Protein AF-A0A255YY03-F1 (afdb_monomer)

Mean predicted aligned error: 15.49 Å

Radius of gyration: 30.87 Å; Cα contacts (8 Å, |Δi|>4): 196; chains: 1; bounding box: 106×48×78 Å

Sequence (230 aa):
MLHGADDRPNGPFDETDGATIPTGTGGGLRSSLLSALGVLVLIATTTVALAFSLAMDAFAAALGKGAALRRPNMGQALTVGVVFGGFQFLMPLVGFALGLAFADIVAAVDHWIAFVLLGLVGGRMAWEAWQGGDGEEQGPAGMTLMLSALFMAGFATSVDALAIGVPMAFFDEPILVSALVIGLVTFGLSTIGVLLGRAVGPLLGRWAVGIGGVGLMLLGTKILIQHLGT

Organism: NCBI:txid1981099

InterPro domains:
  IPR003810 Putative manganese efflux pump [PF02659] (73-224)
  IPR003810 Putative manganese efflux pump [PTHR35529] (46-227)
  IPR022929 Manganese exporter MntP [MF_01521] (42-227)

Foldseek 3Di:
DDDDDDDDDDDDDDPPPPPPPCPDDVVVVVVVVVVVVVVVVVVVVVLLVVLLVLLVLLLQVLLQVLLVDLDDDLVNLLVLLCLLLVLLLVQLVLLLVVLVVCVVPCVPCVPVVVVVLCCVLVVVVVVVVVPPDDDQDPDPVSVVVSVVVSNVSSNSSSVVSNNVSNVCNVPPDDSNVSSNSSSNSSSVSSSVSSVVSNVCSVVPVPPCVVVVVVVVVVVVVVVVCVVVVD

Solvent-accessible surface area (backbone atoms only — not comparable to full-atom values): 12533 Å² total; per-residue (Å²): 140,77,86,89,86,87,83,84,84,91,84,82,86,85,88,70,81,78,70,80,70,82,87,59,69,72,63,54,53,52,53,52,48,52,51,51,49,49,52,52,52,50,52,55,52,50,53,51,52,50,23,52,58,61,21,46,58,44,20,51,54,26,20,54,52,14,30,71,33,92,75,71,49,74,68,55,22,47,52,50,7,51,50,39,9,48,37,33,26,48,22,21,53,51,18,20,52,46,28,62,75,34,65,87,49,56,87,78,45,72,66,62,54,54,51,52,54,50,48,54,54,53,53,46,54,54,51,58,66,71,62,68,80,78,85,73,56,98,47,79,66,31,59,50,52,56,48,51,54,46,52,51,48,26,55,62,50,25,51,59,36,21,62,57,10,26,65,47,48,79,44,100,58,69,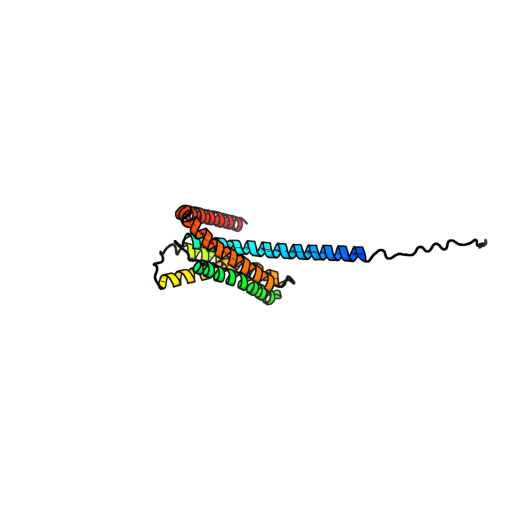59,70,58,53,20,47,50,23,10,52,48,19,19,53,41,14,24,51,19,18,58,50,12,43,70,46,17,86,79,35,70,72,59,51,60,54,54,50,53,53,51,49,54,51,52,52,51,51,54,50,50,64,65,72,74,110

Nearest PDB structures (foldseek):
  3ja6-assembly1_I  TM=1.916E-01  e=6.121E-01  Escherichia coli
  7pru-assembly1_B  TM=2.270E-01  e=7.094E+00  Thermochaetoides thermophila DSM 1495

Structure (mmCIF, N/CA/C/O backbone):
data_AF-A0A255YY03-F1
#
_entry.id   AF-A0A255YY03-F1
#
loop_
_atom_site.group_PDB
_atom_site.id
_atom_site.type_symbol
_atom_site.label_atom_id
_atom_site.label_alt_id
_atom_site.label_comp_id
_atom_site.label_asym_id
_atom_site.label_entity_id
_atom_site.label_seq_id
_atom_site.pdbx_PDB_ins_code
_atom_site.Cartn_x
_atom_site.Cartn_y
_atom_site.Cartn_z
_atom_site.occupancy
_atom_site.B_iso_or_equiv
_atom_site.auth_seq_id
_atom_site.auth_comp_id
_atom_site.auth_asym_id
_atom_site.auth_atom_id
_atom_site.pdbx_PDB_model_num
ATOM 1 N N . MET A 1 1 ? 77.360 12.829 -55.620 1.00 39.03 1 MET A N 1
ATOM 2 C CA . MET A 1 1 ? 78.438 12.762 -54.608 1.00 39.03 1 MET A CA 1
ATOM 3 C C . MET A 1 1 ? 77.751 12.494 -53.278 1.00 39.03 1 MET A C 1
ATOM 5 O O . MET A 1 1 ? 76.909 13.307 -52.945 1.00 39.03 1 MET A O 1
ATOM 9 N N . LEU A 1 2 ? 77.905 11.417 -52.512 1.00 44.12 2 LEU A N 1
ATOM 10 C CA . LEU A 1 2 ? 78.722 10.193 -52.460 1.00 44.12 2 LEU A CA 1
ATOM 11 C C . LEU A 1 2 ? 77.875 9.200 -51.601 1.00 44.12 2 LEU A C 1
ATOM 13 O O . LEU A 1 2 ? 77.164 9.662 -50.716 1.00 44.12 2 LEU A O 1
ATOM 17 N N . HIS A 1 3 ? 77.712 7.926 -51.996 1.00 43.47 3 HIS A N 1
ATOM 18 C CA . HIS A 1 3 ? 78.358 6.750 -51.358 1.00 43.47 3 HIS A CA 1
ATOM 19 C C . HIS A 1 3 ? 77.870 6.527 -49.900 1.00 43.47 3 HIS A C 1
ATOM 21 O O . HIS A 1 3 ? 78.147 7.356 -49.049 1.00 43.47 3 HIS A O 1
ATOM 27 N N . GLY A 1 4 ? 77.063 5.526 -49.524 1.00 49.88 4 GLY A N 1
ATOM 28 C CA . GLY A 1 4 ? 77.142 4.094 -49.824 1.00 49.88 4 GLY A CA 1
ATOM 29 C C . GLY A 1 4 ? 77.976 3.388 -48.745 1.00 49.88 4 GLY A C 1
ATOM 30 O O . GLY A 1 4 ? 79.189 3.533 -48.794 1.00 49.88 4 GLY A O 1
ATOM 31 N N . ALA A 1 5 ? 77.341 2.679 -47.797 1.00 47.75 5 ALA A N 1
ATOM 32 C CA . ALA A 1 5 ? 77.896 1.522 -47.068 1.00 47.75 5 ALA A CA 1
ATOM 33 C C . ALA A 1 5 ? 76.861 0.944 -46.080 1.00 47.75 5 ALA A C 1
ATOM 35 O O . ALA A 1 5 ? 76.577 1.517 -45.030 1.00 47.75 5 ALA A O 1
ATOM 36 N N . ASP A 1 6 ? 76.302 -0.190 -46.486 1.00 63.69 6 ASP A N 1
ATOM 37 C CA . ASP A 1 6 ? 75.750 -1.250 -45.647 1.00 63.69 6 ASP A CA 1
ATOM 38 C C . ASP A 1 6 ? 76.935 -2.090 -45.138 1.00 63.69 6 ASP A C 1
ATOM 40 O O . ASP A 1 6 ? 77.849 -2.345 -45.920 1.00 63.69 6 ASP A O 1
ATOM 44 N N . ASP A 1 7 ? 76.938 -2.485 -43.864 1.00 56.19 7 ASP A N 1
ATOM 45 C CA . ASP A 1 7 ? 77.750 -3.608 -43.374 1.00 56.19 7 ASP A CA 1
ATOM 46 C C . ASP A 1 7 ? 77.240 -4.070 -41.996 1.00 56.19 7 ASP A C 1
ATOM 48 O O . ASP A 1 7 ? 77.447 -3.430 -40.961 1.00 56.19 7 ASP A O 1
ATOM 52 N N . ARG A 1 8 ? 76.551 -5.217 -41.985 1.00 55.84 8 ARG A N 1
ATOM 53 C CA . ARG A 1 8 ? 76.380 -6.066 -40.793 1.00 55.84 8 ARG A CA 1
ATOM 54 C C . ARG A 1 8 ? 77.570 -7.028 -40.682 1.00 55.84 8 ARG A C 1
ATOM 56 O O . ARG A 1 8 ? 78.144 -7.384 -41.708 1.00 55.84 8 ARG A O 1
ATOM 63 N N . PRO A 1 9 ? 77.869 -7.572 -39.485 1.00 54.69 9 PRO A N 1
ATOM 64 C CA . PRO A 1 9 ? 77.430 -8.957 -39.259 1.00 54.69 9 PRO A CA 1
ATOM 65 C C . PRO A 1 9 ? 77.086 -9.328 -37.794 1.00 54.69 9 PRO A C 1
ATOM 67 O O . PRO A 1 9 ? 77.839 -9.090 -36.860 1.00 54.69 9 PRO A O 1
ATOM 70 N N . ASN A 1 10 ? 75.925 -9.965 -37.640 1.00 49.97 10 ASN A N 1
ATOM 71 C CA . ASN A 1 10 ? 75.634 -11.242 -36.963 1.00 49.97 10 ASN A CA 1
ATOM 72 C C . ASN A 1 10 ? 76.480 -11.688 -35.739 1.00 49.97 10 ASN A C 1
ATOM 74 O O . ASN A 1 10 ? 77.631 -12.095 -35.878 1.00 49.97 10 ASN A O 1
ATOM 78 N N . GLY A 1 11 ? 75.815 -11.820 -34.584 1.00 43.91 11 GLY A N 1
ATOM 79 C CA . GLY A 1 11 ? 76.195 -12.654 -33.431 1.00 43.91 11 GLY A CA 1
ATOM 80 C C . GLY A 1 11 ? 74.983 -12.847 -32.497 1.00 43.91 11 GLY A C 1
ATOM 81 O O . GLY A 1 11 ? 74.109 -11.985 -32.509 1.00 43.91 11 GLY A O 1
ATOM 82 N N . PRO A 1 12 ? 74.841 -13.980 -31.785 1.00 51.28 12 PRO A N 1
ATOM 83 C CA . PRO A 1 12 ? 73.624 -14.791 -31.891 1.00 51.28 12 PRO A CA 1
ATOM 84 C C . PRO A 1 12 ? 72.810 -14.906 -30.582 1.00 51.28 12 PRO A C 1
ATOM 86 O O . PRO A 1 12 ? 73.328 -14.623 -29.511 1.00 51.28 12 PRO A O 1
ATOM 89 N N . PHE A 1 13 ? 71.569 -15.397 -30.695 1.00 52.69 13 PHE A N 1
ATOM 90 C CA . PHE A 1 13 ? 70.704 -15.897 -29.610 1.00 52.69 13 PHE A CA 1
ATOM 91 C C . PHE A 1 13 ? 70.401 -14.943 -28.437 1.00 52.69 13 PHE A C 1
ATOM 93 O O . PHE A 1 13 ? 71.119 -14.910 -27.444 1.00 52.69 13 PHE A O 1
ATOM 100 N N . ASP A 1 14 ? 69.226 -14.313 -28.479 1.00 49.91 14 ASP A N 1
ATOM 101 C CA . ASP A 1 14 ? 68.369 -14.253 -27.288 1.00 49.91 14 ASP A CA 1
ATOM 102 C C . ASP A 1 14 ? 66.922 -14.508 -27.721 1.00 49.91 14 ASP A C 1
ATOM 104 O O . ASP A 1 14 ? 66.110 -13.611 -27.942 1.00 49.91 14 ASP A O 1
ATOM 108 N N . GLU A 1 15 ? 66.660 -15.790 -27.957 1.00 54.94 15 GLU A N 1
ATOM 109 C CA . GLU A 1 15 ? 65.325 -16.367 -27.988 1.00 54.94 15 GLU A CA 1
ATOM 110 C C . GLU A 1 15 ? 64.865 -16.500 -26.532 1.00 54.94 15 GLU A C 1
ATOM 112 O O . GLU A 1 15 ? 64.892 -17.574 -25.939 1.00 54.94 15 GLU A O 1
ATOM 117 N N . THR A 1 16 ? 64.502 -15.376 -25.918 1.00 47.62 16 THR A N 1
ATOM 118 C CA . THR A 1 16 ? 63.631 -15.388 -24.749 1.00 47.62 16 THR A CA 1
ATOM 119 C C . THR A 1 16 ? 62.235 -15.058 -25.227 1.00 47.62 16 THR A C 1
ATOM 121 O O . THR A 1 16 ? 61.840 -13.905 -25.394 1.00 47.62 16 THR A O 1
ATOM 124 N N . ASP A 1 17 ? 61.507 -16.144 -25.480 1.00 48.56 17 ASP A N 1
ATOM 125 C CA . ASP A 1 17 ? 60.059 -16.230 -25.508 1.00 48.56 17 ASP A CA 1
ATOM 126 C C . ASP A 1 17 ? 59.440 -15.305 -24.453 1.00 48.56 17 ASP A C 1
ATOM 128 O O . ASP A 1 17 ? 59.190 -15.673 -23.302 1.00 48.56 17 ASP A O 1
ATOM 132 N N . GLY A 1 18 ? 59.125 -14.084 -24.876 1.00 45.38 18 GLY A N 1
ATOM 133 C CA . GLY A 1 18 ? 58.105 -13.254 -24.266 1.00 45.38 18 GLY A CA 1
ATOM 134 C C . GLY A 1 18 ? 56.755 -13.870 -24.587 1.00 45.38 18 GLY A C 1
ATOM 135 O O . GLY A 1 18 ? 55.981 -13.305 -25.360 1.00 45.38 18 GLY A O 1
ATOM 136 N N . ALA A 1 19 ? 56.502 -15.054 -24.025 1.00 46.78 19 ALA A N 1
ATOM 137 C CA . ALA A 1 19 ? 55.198 -15.674 -23.977 1.00 46.78 19 ALA A CA 1
ATOM 138 C C . ALA A 1 19 ? 54.226 -14.621 -23.446 1.00 46.78 19 ALA A C 1
ATOM 140 O O . ALA A 1 19 ? 54.211 -14.279 -22.262 1.00 46.78 19 ALA A O 1
ATOM 141 N N . THR A 1 20 ? 53.432 -14.073 -24.358 1.00 50.72 20 THR A N 1
ATOM 142 C CA . THR A 1 20 ? 52.241 -13.300 -24.048 1.00 50.72 20 THR A CA 1
ATOM 143 C C . THR A 1 20 ? 51.288 -14.269 -23.368 1.00 50.72 20 THR A C 1
ATOM 145 O O . THR A 1 20 ? 50.458 -14.909 -24.003 1.00 50.72 20 THR A O 1
ATOM 148 N N . ILE A 1 21 ? 51.458 -14.446 -22.057 1.00 56.81 21 ILE A N 1
ATOM 149 C CA . ILE A 1 21 ? 50.505 -15.180 -21.239 1.00 56.81 21 ILE A CA 1
ATOM 150 C C . ILE A 1 21 ? 49.218 -14.354 -21.260 1.00 56.81 21 ILE A C 1
ATOM 152 O O . ILE A 1 21 ? 49.238 -13.210 -20.797 1.00 56.81 21 ILE A O 1
ATOM 156 N N . PRO A 1 22 ? 48.088 -14.884 -21.757 1.00 50.44 22 PRO A N 1
ATOM 157 C CA . PRO A 1 22 ? 46.807 -14.233 -21.566 1.00 50.44 22 PRO A CA 1
ATOM 158 C C . PRO A 1 22 ? 46.402 -14.406 -20.094 1.00 50.44 22 PRO A C 1
ATOM 160 O O . PRO A 1 22 ? 45.610 -15.274 -19.734 1.00 50.44 22 PRO A O 1
ATOM 163 N N . THR A 1 23 ? 46.944 -13.578 -19.203 1.00 57.66 23 THR A N 1
ATOM 164 C CA . THR A 1 23 ? 46.457 -13.406 -17.828 1.00 57.66 23 THR A CA 1
ATOM 165 C C . THR A 1 23 ? 45.204 -12.531 -17.852 1.00 57.66 23 THR A C 1
ATOM 167 O O . THR A 1 23 ? 45.217 -11.381 -17.429 1.00 57.66 23 THR A O 1
ATOM 170 N N . GLY A 1 24 ? 44.100 -13.050 -18.399 1.00 59.12 24 GLY A N 1
ATOM 171 C CA . GLY A 1 24 ? 42.936 -12.203 -18.688 1.00 59.12 24 GLY A CA 1
ATOM 172 C C . GLY A 1 24 ? 41.552 -12.783 -18.436 1.00 59.12 24 GLY A C 1
ATOM 173 O O . GLY A 1 24 ? 40.594 -12.020 -18.452 1.00 59.12 24 GLY A O 1
ATOM 174 N N . THR A 1 25 ? 41.388 -14.080 -18.177 1.00 58.19 25 THR A N 1
ATOM 175 C CA . THR A 1 25 ? 40.029 -14.665 -18.159 1.00 58.19 25 THR A CA 1
ATOM 176 C C . THR A 1 25 ? 39.381 -14.663 -16.766 1.00 58.19 25 THR A C 1
ATOM 178 O O . THR A 1 25 ? 38.161 -14.586 -16.646 1.00 58.19 25 THR A O 1
ATOM 181 N N . GLY A 1 26 ? 40.175 -14.672 -15.685 1.00 56.88 26 GLY A N 1
ATOM 182 C CA . GLY A 1 26 ? 39.664 -14.711 -14.303 1.00 56.88 26 GLY A CA 1
ATOM 183 C C . GLY A 1 26 ? 39.226 -13.355 -13.728 1.00 56.88 26 GLY A C 1
ATOM 184 O O . GLY A 1 26 ? 38.330 -13.302 -12.886 1.00 56.88 26 GLY A O 1
ATOM 185 N N . GLY A 1 27 ? 39.828 -12.251 -14.187 1.00 61.59 27 GLY A N 1
ATOM 186 C CA . GLY A 1 27 ? 39.477 -10.893 -13.749 1.00 61.59 27 GLY A CA 1
ATOM 187 C C . GLY A 1 27 ? 38.151 -10.410 -14.338 1.00 61.59 27 GLY A C 1
ATOM 188 O O . GLY A 1 27 ? 37.330 -9.857 -13.612 1.00 61.59 27 GLY A O 1
ATOM 189 N N . GLY A 1 28 ? 37.914 -10.707 -15.621 1.00 72.00 28 GLY A N 1
ATOM 190 C CA . GLY A 1 28 ? 36.685 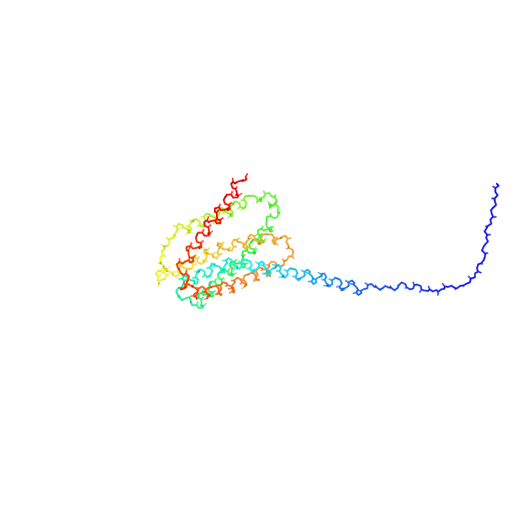-10.343 -16.331 1.00 72.00 28 GLY A CA 1
ATOM 191 C C . GLY A 1 28 ? 35.446 -11.070 -15.810 1.00 72.00 28 GLY A C 1
ATOM 192 O O . GLY A 1 28 ? 34.383 -10.467 -15.700 1.00 72.00 28 GLY A O 1
ATOM 193 N N . LEU A 1 29 ? 35.578 -12.342 -15.416 1.00 78.38 29 LEU A N 1
ATOM 194 C CA . LEU A 1 29 ? 34.460 -13.090 -14.839 1.00 78.38 29 LEU A CA 1
ATOM 195 C C . LEU A 1 29 ? 34.076 -12.532 -13.463 1.00 78.38 29 LEU A C 1
ATOM 197 O O . LEU A 1 29 ? 32.899 -12.336 -13.188 1.00 78.38 29 LEU A O 1
ATOM 201 N N . ARG A 1 30 ? 35.056 -12.214 -12.607 1.00 79.19 30 ARG A N 1
ATOM 202 C CA . ARG A 1 30 ? 34.791 -11.646 -11.275 1.00 79.19 30 ARG A CA 1
ATOM 203 C C . ARG A 1 30 ? 34.226 -10.232 -11.362 1.00 79.19 30 ARG A C 1
ATOM 205 O O . ARG A 1 30 ? 33.292 -9.939 -10.632 1.00 79.19 30 ARG A O 1
ATOM 212 N N . SER A 1 31 ? 34.729 -9.378 -12.253 1.00 79.56 31 SER A N 1
ATOM 213 C CA . SER A 1 31 ? 34.172 -8.033 -12.444 1.00 79.56 31 SER A CA 1
ATOM 214 C C . SER A 1 31 ? 32.768 -8.064 -13.051 1.00 79.56 31 SER A C 1
ATOM 216 O O . SER A 1 31 ? 31.918 -7.307 -12.596 1.00 79.56 31 SER A O 1
ATOM 218 N N . SER A 1 32 ? 32.496 -8.978 -13.990 1.00 80.19 32 SER A N 1
ATOM 219 C CA . SER A 1 32 ? 31.155 -9.182 -14.566 1.00 80.19 32 SER A CA 1
ATOM 220 C C . SER A 1 32 ? 30.172 -9.766 -13.552 1.00 80.19 32 SER A C 1
ATOM 222 O O . SER A 1 32 ? 29.009 -9.383 -13.519 1.00 80.19 32 SER A O 1
ATOM 224 N N . LEU A 1 33 ? 30.631 -10.675 -12.687 1.00 83.31 33 LEU A N 1
ATOM 225 C CA . LEU A 1 33 ? 29.813 -11.213 -11.601 1.00 83.31 33 LEU A CA 1
ATOM 226 C C . LEU A 1 33 ? 29.558 -10.165 -10.515 1.00 83.31 33 LEU A C 1
ATOM 228 O O . LEU A 1 33 ? 28.451 -10.107 -9.997 1.00 83.31 33 LEU A O 1
ATOM 232 N N . LEU A 1 34 ? 30.546 -9.330 -10.179 1.00 83.44 34 LEU A N 1
ATOM 233 C CA . LEU A 1 34 ? 30.388 -8.247 -9.205 1.00 83.44 34 LEU A CA 1
ATOM 234 C C . LEU A 1 34 ? 29.481 -7.130 -9.734 1.00 83.44 34 LEU A C 1
ATOM 236 O O . LEU A 1 34 ? 28.679 -6.604 -8.967 1.00 83.44 34 LEU A O 1
ATOM 240 N N . SER A 1 35 ? 29.556 -6.792 -11.025 1.00 81.75 35 SER A N 1
ATOM 241 C CA . SER A 1 35 ? 28.633 -5.835 -11.642 1.00 81.75 35 SER A CA 1
ATOM 242 C C . SER A 1 35 ? 27.220 -6.407 -11.754 1.00 81.75 35 SER A C 1
ATOM 244 O O . SER A 1 35 ? 26.271 -5.723 -11.383 1.00 81.75 35 SER A O 1
ATOM 246 N N . ALA A 1 36 ? 27.067 -7.673 -12.159 1.00 77.81 36 ALA A N 1
ATOM 247 C CA . ALA A 1 36 ? 25.771 -8.350 -12.190 1.00 77.81 36 ALA A CA 1
ATOM 248 C C . ALA A 1 36 ? 25.150 -8.466 -10.789 1.00 77.81 36 ALA A C 1
ATOM 250 O O . ALA A 1 36 ? 23.977 -8.149 -10.616 1.00 77.81 36 ALA A O 1
ATOM 251 N N . LEU A 1 37 ? 25.936 -8.846 -9.774 1.00 84.81 37 LEU A N 1
ATOM 252 C CA . LEU A 1 37 ? 25.502 -8.846 -8.373 1.00 84.81 37 LEU A CA 1
ATOM 253 C C . LEU A 1 37 ? 25.110 -7.443 -7.907 1.00 84.81 37 LEU A C 1
ATOM 255 O O . LEU A 1 37 ? 24.085 -7.296 -7.252 1.00 84.81 37 LEU A O 1
ATOM 259 N N . GLY A 1 38 ? 25.890 -6.418 -8.255 1.00 81.19 38 GLY A N 1
ATOM 260 C CA . GLY A 1 38 ? 25.593 -5.030 -7.906 1.00 81.19 38 GLY A CA 1
ATOM 261 C C . GLY A 1 38 ? 24.271 -4.542 -8.501 1.00 81.19 38 GLY A C 1
ATOM 262 O O . GLY A 1 38 ? 23.456 -3.965 -7.786 1.00 81.19 38 GLY A O 1
ATOM 263 N N . VAL A 1 39 ? 24.024 -4.832 -9.780 1.00 76.44 39 VAL A N 1
ATOM 264 C CA . VAL A 1 39 ? 22.761 -4.508 -10.464 1.00 76.44 39 VAL A CA 1
ATOM 265 C C . VAL A 1 39 ? 21.592 -5.274 -9.841 1.00 76.44 39 VAL A C 1
ATOM 267 O O . VAL A 1 39 ? 20.548 -4.687 -9.575 1.00 76.44 39 VAL A O 1
ATOM 270 N N . LEU A 1 40 ? 21.775 -6.558 -9.530 1.00 75.44 40 LEU A N 1
ATOM 271 C CA . LEU A 1 40 ? 20.725 -7.392 -8.943 1.00 75.44 40 LEU A CA 1
ATOM 272 C C . LEU A 1 40 ? 20.359 -6.941 -7.519 1.00 75.44 40 LEU A C 1
ATOM 274 O O . LEU A 1 40 ? 19.182 -6.887 -7.170 1.00 75.44 40 LEU A O 1
ATOM 278 N N . VAL A 1 41 ? 21.353 -6.546 -6.716 1.00 81.38 41 VAL A N 1
ATOM 279 C CA . VAL A 1 41 ? 21.146 -5.954 -5.384 1.00 81.38 41 VAL A CA 1
ATOM 280 C C . VAL A 1 41 ? 20.449 -4.596 -5.479 1.00 81.38 41 VAL A C 1
ATOM 282 O O . VAL A 1 41 ? 19.551 -4.322 -4.681 1.00 81.38 41 VAL A O 1
ATOM 285 N N . LEU A 1 42 ? 20.825 -3.756 -6.448 1.00 77.19 42 LEU A N 1
ATOM 286 C CA . LEU A 1 42 ? 20.199 -2.453 -6.663 1.00 77.19 42 LEU A CA 1
ATOM 287 C C . LEU A 1 42 ? 18.710 -2.606 -6.996 1.00 77.19 42 LEU A C 1
ATOM 289 O O . LEU A 1 42 ? 17.884 -2.015 -6.302 1.00 77.19 42 LEU A O 1
ATOM 293 N N . ILE A 1 43 ? 18.377 -3.454 -7.977 1.00 76.06 43 ILE A N 1
ATOM 294 C CA . ILE A 1 43 ? 16.992 -3.732 -8.390 1.00 76.06 43 ILE A CA 1
ATOM 295 C C . ILE A 1 43 ? 16.186 -4.251 -7.194 1.00 76.06 43 ILE A C 1
ATOM 297 O O . ILE A 1 43 ? 15.177 -3.654 -6.819 1.00 76.06 43 ILE A O 1
ATOM 301 N N . ALA A 1 44 ? 16.682 -5.286 -6.507 1.00 78.38 44 ALA A N 1
ATOM 302 C CA . ALA A 1 44 ? 15.990 -5.866 -5.356 1.00 78.38 44 ALA A CA 1
ATOM 303 C C . ALA A 1 44 ? 15.727 -4.839 -4.240 1.00 78.38 44 ALA A C 1
ATOM 305 O O . ALA A 1 44 ? 14.643 -4.817 -3.654 1.00 78.38 44 ALA A O 1
ATOM 306 N N . THR A 1 45 ? 16.693 -3.961 -3.962 1.00 82.69 45 THR A N 1
ATOM 307 C CA . THR A 1 45 ? 16.542 -2.922 -2.935 1.00 82.69 45 THR A CA 1
ATOM 308 C C . THR A 1 45 ? 15.492 -1.888 -3.341 1.00 82.69 45 THR A C 1
ATOM 310 O O . THR A 1 45 ? 14.664 -1.508 -2.513 1.00 82.69 45 THR A O 1
ATOM 313 N N . THR A 1 46 ? 15.476 -1.462 -4.609 1.00 83.31 46 THR A N 1
ATOM 314 C CA . THR A 1 46 ? 14.485 -0.498 -5.109 1.00 83.31 46 THR A CA 1
ATOM 315 C C . THR A 1 46 ? 13.068 -1.064 -5.098 1.00 83.31 46 THR A C 1
ATOM 317 O O . THR A 1 46 ? 12.166 -0.399 -4.595 1.00 83.31 46 THR A O 1
ATOM 320 N N . THR A 1 47 ? 12.862 -2.308 -5.534 1.00 81.94 47 THR A N 1
ATOM 321 C CA . THR A 1 47 ? 11.535 -2.943 -5.564 1.00 81.94 47 THR A CA 1
ATOM 322 C C . THR A 1 47 ? 10.971 -3.126 -4.155 1.00 81.94 47 THR A C 1
ATOM 324 O O . THR A 1 47 ? 9.795 -2.855 -3.915 1.00 81.94 47 THR A O 1
ATOM 327 N N . VAL A 1 48 ? 11.810 -3.507 -3.184 1.00 84.69 48 VAL A N 1
ATOM 328 C CA . VAL A 1 48 ? 11.400 -3.618 -1.774 1.00 84.69 48 VAL A CA 1
ATOM 329 C C . VAL A 1 48 ? 11.100 -2.248 -1.165 1.00 84.69 48 VAL A C 1
ATOM 331 O O . VAL A 1 48 ? 10.102 -2.104 -0.458 1.00 84.69 48 VAL A O 1
ATOM 334 N N . ALA A 1 49 ? 11.919 -1.232 -1.449 1.00 86.19 49 ALA A N 1
ATOM 335 C CA . ALA A 1 49 ? 11.680 0.127 -0.971 1.00 86.19 49 ALA A CA 1
ATOM 336 C C . ALA A 1 49 ? 10.370 0.706 -1.532 1.00 86.19 49 ALA A C 1
ATOM 338 O O . ALA A 1 49 ? 9.583 1.277 -0.778 1.00 86.19 49 ALA A O 1
ATOM 339 N N . LEU A 1 50 ? 10.100 0.498 -2.826 1.00 87.00 50 LEU A N 1
ATOM 340 C CA . LEU A 1 50 ? 8.847 0.892 -3.474 1.00 87.00 50 LEU A CA 1
ATOM 341 C C . LEU A 1 50 ? 7.647 0.157 -2.875 1.00 87.00 50 LEU A C 1
ATOM 343 O O . LEU A 1 50 ? 6.651 0.794 -2.535 1.00 87.00 50 LEU A O 1
ATOM 347 N N . ALA A 1 51 ? 7.753 -1.160 -2.686 1.00 86.69 51 ALA A N 1
ATOM 348 C CA . ALA A 1 51 ? 6.702 -1.956 -2.063 1.00 86.69 51 ALA A CA 1
ATOM 349 C C . ALA A 1 51 ? 6.373 -1.469 -0.652 1.00 86.69 51 ALA A C 1
ATOM 351 O O . ALA A 1 51 ? 5.201 -1.334 -0.310 1.00 86.69 51 ALA A O 1
ATOM 352 N N . PHE A 1 52 ? 7.389 -1.154 0.151 1.00 88.44 52 PHE A N 1
ATOM 353 C CA . PHE A 1 52 ? 7.169 -0.624 1.489 1.00 88.44 52 PHE A CA 1
ATOM 354 C C . PHE A 1 52 ? 6.544 0.772 1.447 1.00 88.44 52 PHE A C 1
ATOM 356 O O . PHE A 1 52 ? 5.576 1.013 2.158 1.00 88.44 52 PHE A O 1
ATOM 363 N N . SER A 1 53 ? 7.044 1.666 0.587 1.00 88.94 53 SER A N 1
ATOM 364 C CA . SER A 1 53 ? 6.518 3.028 0.438 1.00 88.94 53 SER A CA 1
ATOM 365 C C . SER A 1 53 ? 5.033 3.030 0.074 1.00 88.94 53 SER A C 1
ATOM 367 O O . SER A 1 53 ? 4.253 3.695 0.743 1.00 88.94 53 SER A O 1
ATOM 369 N N . LEU A 1 54 ? 4.634 2.244 -0.931 1.00 86.50 54 LEU A N 1
ATOM 370 C CA . LEU A 1 54 ? 3.234 2.111 -1.357 1.00 86.50 54 LEU A CA 1
ATOM 371 C C . LEU A 1 54 ? 2.362 1.431 -0.294 1.00 86.50 54 LEU A C 1
ATOM 373 O O . LEU A 1 54 ? 1.190 1.752 -0.115 1.00 86.50 54 LEU A O 1
ATOM 377 N N . ALA A 1 55 ? 2.921 0.475 0.447 1.00 89.94 55 ALA A N 1
ATOM 378 C CA . ALA A 1 55 ? 2.184 -0.197 1.507 1.00 89.94 55 ALA A CA 1
ATOM 379 C C . ALA A 1 55 ? 1.897 0.706 2.718 1.00 89.94 55 ALA A C 1
ATOM 381 O O . ALA A 1 55 ? 0.996 0.385 3.495 1.00 89.94 55 ALA A O 1
ATOM 382 N N . MET A 1 56 ? 2.624 1.815 2.901 1.00 88.50 56 MET A N 1
ATOM 383 C CA . MET A 1 56 ? 2.437 2.713 4.046 1.00 88.50 56 MET A CA 1
ATOM 384 C C . MET A 1 56 ? 1.095 3.445 4.017 1.00 88.50 56 MET A C 1
ATOM 386 O O . MET A 1 56 ? 0.460 3.564 5.068 1.00 88.50 56 MET A O 1
ATOM 390 N N . ASP A 1 57 ? 0.628 3.878 2.846 1.00 86.12 57 ASP A N 1
ATOM 391 C CA . ASP A 1 57 ? -0.662 4.564 2.729 1.00 86.12 57 ASP A CA 1
ATOM 392 C C . ASP A 1 57 ? -1.817 3.597 3.048 1.00 86.12 57 ASP A C 1
ATOM 394 O O . ASP A 1 57 ? -2.721 3.908 3.833 1.00 86.12 57 ASP A O 1
ATOM 398 N N . ALA A 1 58 ? -1.723 2.357 2.557 1.00 87.88 58 ALA A N 1
ATOM 399 C CA . ALA A 1 58 ? -2.672 1.292 2.879 1.00 87.88 58 ALA A CA 1
ATOM 400 C C . ALA A 1 58 ? -2.601 0.874 4.359 1.00 87.88 58 ALA A C 1
ATOM 402 O O . ALA A 1 58 ? -3.632 0.656 5.001 1.00 87.88 58 ALA A O 1
ATOM 403 N N . PHE A 1 59 ? -1.397 0.817 4.939 1.00 88.75 59 PHE A N 1
ATOM 404 C CA . PHE A 1 59 ? -1.191 0.557 6.363 1.00 88.75 59 PHE A CA 1
ATOM 405 C C . PHE A 1 59 ? -1.850 1.630 7.235 1.00 88.75 59 PHE A C 1
ATOM 407 O O . PHE A 1 59 ? -2.535 1.288 8.199 1.00 88.75 59 PHE A O 1
ATOM 414 N N . ALA A 1 60 ? -1.688 2.912 6.898 1.00 84.44 60 ALA A N 1
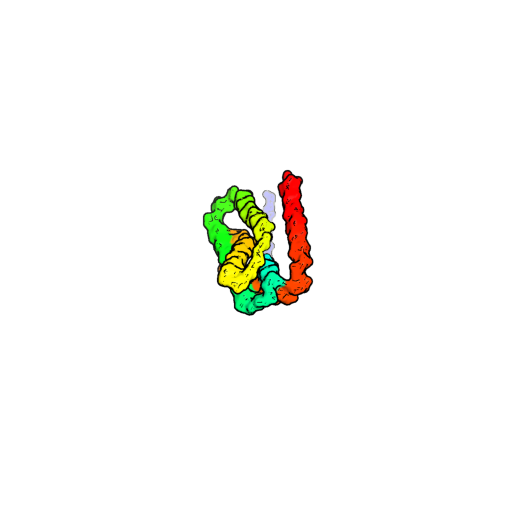ATOM 415 C CA . ALA A 1 60 ? -2.293 4.019 7.631 1.00 84.44 60 ALA A CA 1
ATOM 416 C C . ALA A 1 60 ? -3.829 3.954 7.587 1.00 84.44 60 ALA A C 1
ATOM 418 O O . ALA A 1 60 ? -4.482 4.061 8.631 1.00 84.44 60 ALA A O 1
ATOM 419 N N . ALA A 1 61 ? -4.409 3.688 6.411 1.00 83.38 61 ALA A N 1
ATOM 420 C CA . ALA A 1 61 ? -5.849 3.491 6.253 1.00 83.38 61 ALA A CA 1
ATOM 421 C C . ALA A 1 61 ? -6.357 2.273 7.053 1.00 83.38 61 ALA A C 1
ATOM 423 O O . ALA A 1 61 ? -7.371 2.352 7.758 1.00 83.38 61 ALA A O 1
ATOM 424 N N . ALA A 1 62 ? -5.630 1.154 7.010 1.00 85.50 62 ALA A N 1
ATOM 425 C CA . ALA A 1 62 ? -5.949 -0.059 7.756 1.00 85.50 62 ALA A CA 1
ATOM 426 C C . ALA A 1 62 ? -5.840 0.135 9.279 1.00 85.50 62 ALA A C 1
ATOM 428 O O . ALA A 1 62 ? -6.683 -0.363 10.030 1.00 85.50 62 ALA A O 1
ATOM 429 N N . LEU A 1 63 ? -4.851 0.902 9.742 1.00 83.50 63 LEU A N 1
ATOM 430 C CA . LEU A 1 63 ? -4.673 1.268 11.145 1.00 83.50 63 LEU A CA 1
ATOM 431 C C . LEU A 1 63 ? -5.801 2.176 11.642 1.00 83.50 63 LEU A C 1
ATOM 433 O O . LEU A 1 63 ? -6.371 1.907 12.702 1.00 83.50 63 LEU A O 1
ATOM 437 N N . GLY A 1 64 ? -6.187 3.187 10.859 1.00 77.94 64 GLY A N 1
ATOM 438 C CA . GLY A 1 64 ? -7.345 4.035 11.153 1.00 77.94 64 GLY A CA 1
ATOM 439 C C . GLY A 1 64 ? -8.639 3.223 11.253 1.00 77.94 64 GLY A C 1
ATOM 440 O O . GLY A 1 64 ? -9.391 3.352 12.221 1.00 77.94 64 GLY A O 1
ATOM 441 N N . LYS A 1 65 ? -8.852 2.294 10.314 1.00 78.62 65 LYS A N 1
ATOM 442 C CA . LYS A 1 65 ? -9.995 1.375 10.341 1.00 78.62 65 LYS A CA 1
ATOM 443 C C . LYS A 1 65 ? -9.971 0.455 11.565 1.00 78.62 65 LYS A C 1
ATOM 445 O O . LYS A 1 65 ? -10.996 0.280 12.221 1.00 78.62 65 LYS A O 1
ATOM 450 N N . GLY A 1 66 ? -8.809 -0.102 11.909 1.00 77.50 66 GLY A N 1
ATOM 451 C CA . GLY A 1 66 ? -8.620 -0.926 13.105 1.00 77.50 66 GLY A CA 1
ATOM 452 C C . GLY A 1 66 ? -8.879 -0.173 14.411 1.00 77.50 66 GLY A C 1
ATOM 453 O O . GLY A 1 66 ? -9.408 -0.763 15.348 1.00 77.50 66 GLY A O 1
ATOM 454 N N . ALA A 1 67 ? -8.552 1.121 14.462 1.00 75.44 67 ALA A N 1
ATOM 455 C CA . ALA A 1 67 ? -8.809 1.988 15.610 1.00 75.44 67 ALA A CA 1
ATOM 456 C C . ALA A 1 67 ? -10.291 2.368 15.763 1.00 75.44 67 ALA A C 1
ATOM 458 O O . ALA A 1 67 ? -10.772 2.501 16.889 1.00 75.44 67 ALA A O 1
ATOM 459 N N . ALA A 1 68 ? -11.017 2.513 14.651 1.00 69.75 68 ALA A N 1
ATOM 460 C CA . ALA A 1 68 ? -12.460 2.753 14.649 1.00 69.75 68 ALA A CA 1
ATOM 461 C C . ALA A 1 68 ? -13.267 1.490 15.014 1.00 69.75 68 ALA A C 1
ATOM 463 O O . ALA A 1 68 ? -14.327 1.571 15.640 1.00 69.75 68 ALA A O 1
ATOM 464 N N . LEU A 1 69 ? -12.758 0.305 14.665 1.00 68.50 69 LEU A N 1
ATOM 465 C CA . LEU A 1 69 ? -13.373 -0.974 15.012 1.00 68.50 69 LEU A CA 1
ATOM 466 C C . LEU A 1 69 ? -13.142 -1.295 16.497 1.00 68.50 69 LEU A C 1
ATOM 468 O O . LEU A 1 69 ? -12.028 -1.562 16.937 1.00 68.50 69 LEU A O 1
ATOM 472 N N . ARG A 1 70 ? -14.220 -1.353 17.287 1.00 60.41 70 ARG A N 1
ATOM 473 C CA . ARG A 1 70 ? -14.140 -1.656 18.731 1.00 60.41 70 ARG A CA 1
ATOM 474 C C . ARG A 1 70 ? -13.502 -3.018 19.043 1.00 60.41 70 ARG A C 1
ATOM 476 O O . ARG A 1 70 ? -12.860 -3.150 20.083 1.00 60.41 70 ARG A O 1
ATOM 483 N N . ARG A 1 71 ? -13.700 -4.031 18.184 1.00 62.94 71 ARG A N 1
ATOM 484 C CA . ARG A 1 71 ? -13.111 -5.385 18.288 1.00 62.94 71 ARG A CA 1
ATOM 485 C C . ARG A 1 71 ? -13.029 -6.070 16.913 1.00 62.94 71 ARG A C 1
ATOM 487 O O . ARG A 1 71 ? -13.856 -6.933 16.632 1.00 62.94 71 ARG A O 1
ATOM 494 N N . PRO A 1 72 ? -12.065 -5.718 16.047 1.00 66.75 72 PRO A N 1
ATOM 495 C CA . PRO A 1 72 ? -11.886 -6.437 14.800 1.00 66.75 72 PRO A CA 1
ATOM 496 C C . PRO A 1 72 ? -11.480 -7.887 15.074 1.00 66.75 72 PRO A C 1
ATOM 498 O O . PRO A 1 72 ? -10.562 -8.160 15.859 1.00 66.75 72 PRO A O 1
ATOM 501 N N . ASN A 1 73 ? -12.179 -8.813 14.422 1.00 79.19 73 ASN A N 1
ATOM 502 C CA . ASN A 1 73 ? -11.812 -10.226 14.399 1.00 79.19 73 ASN A CA 1
ATOM 503 C C . ASN A 1 73 ? -10.684 -10.456 13.383 1.00 79.19 73 ASN A C 1
ATOM 505 O O . ASN A 1 73 ? -10.560 -9.711 12.411 1.00 79.19 73 ASN A O 1
ATOM 509 N N . MET A 1 74 ? -9.903 -11.529 13.555 1.00 83.62 74 MET A N 1
ATOM 510 C CA . MET A 1 74 ? -8.828 -11.890 12.615 1.00 83.62 74 MET A CA 1
ATOM 511 C C . MET A 1 74 ? -9.340 -12.002 11.169 1.00 83.62 74 MET A C 1
ATOM 513 O O . MET A 1 74 ? -8.669 -11.566 10.242 1.00 83.62 74 MET A O 1
ATOM 517 N N . GLY A 1 75 ? -10.571 -12.496 10.983 1.00 83.12 75 GLY A N 1
ATOM 518 C CA . GLY A 1 75 ? -11.220 -12.539 9.671 1.00 83.12 75 GLY A CA 1
ATOM 519 C C . GLY A 1 75 ? -11.405 -11.159 9.033 1.00 83.12 75 GLY A C 1
ATOM 520 O O . GLY A 1 75 ? -11.141 -11.011 7.849 1.00 83.12 75 GLY A O 1
ATOM 521 N N . GLN A 1 76 ? -11.769 -10.130 9.806 1.00 81.56 76 GLN A N 1
ATOM 522 C CA . GLN A 1 76 ? -11.913 -8.764 9.285 1.00 81.56 76 GLN A CA 1
ATOM 523 C C . GLN A 1 76 ? -10.557 -8.135 8.952 1.00 81.56 76 GLN A C 1
ATOM 525 O O . GLN A 1 76 ? -10.448 -7.445 7.942 1.00 81.56 76 GLN A O 1
ATOM 530 N N . ALA A 1 77 ? -9.524 -8.396 9.760 1.00 85.94 77 ALA A N 1
ATOM 531 C CA . ALA A 1 77 ? -8.160 -7.968 9.450 1.00 85.94 77 ALA A CA 1
ATOM 532 C C . ALA A 1 77 ? -7.663 -8.604 8.142 1.00 85.94 77 ALA A C 1
ATOM 534 O O . ALA A 1 77 ? -7.122 -7.902 7.293 1.00 85.94 77 ALA A O 1
ATOM 535 N N . LEU A 1 78 ? -7.940 -9.898 7.939 1.00 89.06 78 LEU A N 1
ATOM 536 C CA . LEU A 1 78 ? -7.657 -10.585 6.680 1.00 89.06 78 LEU A CA 1
ATOM 537 C C . LEU A 1 78 ? -8.452 -9.999 5.512 1.00 89.06 78 LEU A C 1
ATOM 539 O O . LEU A 1 78 ? -7.866 -9.752 4.468 1.00 89.06 78 LEU A O 1
ATOM 543 N N . THR A 1 79 ? -9.757 -9.741 5.661 1.00 87.75 79 THR A N 1
ATOM 544 C CA . THR A 1 79 ? -10.567 -9.118 4.598 1.00 87.75 79 THR A CA 1
ATOM 545 C C . THR A 1 79 ? -9.987 -7.768 4.182 1.00 87.75 79 THR A C 1
ATOM 547 O O . THR A 1 79 ? -9.870 -7.495 2.993 1.00 87.75 79 THR A O 1
ATOM 550 N N . VAL A 1 80 ? -9.582 -6.939 5.149 1.00 88.12 80 VAL A N 1
ATOM 551 C CA . VAL A 1 80 ? -8.914 -5.657 4.885 1.00 88.12 80 VAL A CA 1
ATOM 552 C C . VAL A 1 80 ? -7.597 -5.872 4.142 1.00 88.12 80 VAL A C 1
ATOM 554 O O . VAL A 1 80 ? -7.380 -5.235 3.114 1.00 88.12 80 VAL A O 1
ATOM 557 N N . GLY A 1 81 ? -6.764 -6.807 4.607 1.00 90.12 81 GLY A N 1
ATOM 558 C CA . GLY A 1 81 ? -5.528 -7.189 3.930 1.00 90.12 81 GLY A CA 1
ATOM 559 C C . GLY A 1 81 ? -5.756 -7.630 2.486 1.00 90.12 81 GLY A C 1
ATOM 560 O O . GLY A 1 81 ? -5.058 -7.152 1.597 1.00 90.12 81 GLY A O 1
ATOM 561 N N . VAL A 1 82 ? -6.742 -8.498 2.230 1.00 93.44 82 VAL A N 1
ATOM 562 C CA . VAL A 1 82 ? -7.070 -8.992 0.879 1.00 93.44 82 VAL A CA 1
ATOM 563 C C . VAL A 1 82 ? -7.509 -7.849 -0.028 1.00 93.44 82 VAL A C 1
ATOM 565 O O . VAL A 1 82 ? -7.066 -7.789 -1.169 1.00 93.44 82 VAL A O 1
ATOM 568 N N . VAL A 1 83 ? -8.355 -6.937 0.461 1.00 90.69 83 VAL A N 1
ATOM 569 C CA . VAL A 1 83 ? -8.836 -5.815 -0.355 1.00 90.69 83 VAL A CA 1
ATOM 570 C C . VAL A 1 83 ? -7.685 -4.872 -0.707 1.00 90.69 83 VAL A C 1
ATOM 572 O O . VAL A 1 83 ? -7.454 -4.631 -1.888 1.00 90.69 83 VAL A O 1
ATOM 575 N N . PHE A 1 84 ? -6.923 -4.387 0.280 1.00 91.88 84 PHE A N 1
ATOM 576 C CA . PHE A 1 84 ? -5.799 -3.480 0.016 1.00 91.88 84 PHE A CA 1
ATOM 577 C C . PHE A 1 84 ? -4.691 -4.153 -0.797 1.00 91.88 84 PHE A C 1
ATOM 579 O O . PHE A 1 84 ? -4.248 -3.596 -1.793 1.00 91.88 84 PHE A O 1
ATOM 586 N N . GLY A 1 85 ? -4.277 -5.367 -0.429 1.00 91.75 85 GLY A N 1
ATOM 587 C CA . GLY A 1 85 ? -3.256 -6.113 -1.167 1.00 91.75 85 GLY A CA 1
ATOM 588 C C . GLY A 1 85 ? -3.685 -6.448 -2.596 1.00 91.75 85 GLY A C 1
ATOM 589 O O . GLY A 1 85 ? -2.875 -6.362 -3.513 1.00 91.75 85 GLY A O 1
ATOM 590 N N . GLY A 1 86 ? -4.966 -6.765 -2.809 1.00 92.25 86 GLY A N 1
ATOM 591 C CA . GLY A 1 86 ? -5.528 -7.017 -4.135 1.00 92.25 86 GLY A CA 1
ATOM 592 C C . GLY A 1 86 ? -5.523 -5.775 -5.024 1.00 92.25 86 GLY A C 1
ATOM 593 O O . GLY A 1 86 ? -5.088 -5.854 -6.172 1.00 92.25 86 GLY A O 1
ATOM 594 N N . PHE A 1 87 ? -5.938 -4.619 -4.498 1.00 90.81 87 PHE A N 1
ATOM 595 C CA . PHE A 1 87 ? -5.841 -3.365 -5.244 1.00 90.81 87 PHE A CA 1
ATOM 596 C C . PHE A 1 87 ? -4.382 -2.972 -5.518 1.00 90.81 87 PHE A C 1
ATOM 598 O O . PHE A 1 87 ? -4.060 -2.640 -6.657 1.00 90.81 87 PHE A O 1
ATOM 605 N N . GLN A 1 88 ? -3.482 -3.091 -4.535 1.00 92.88 88 GLN A N 1
ATOM 606 C CA . GLN A 1 88 ? -2.062 -2.759 -4.715 1.00 92.88 88 GLN A CA 1
ATOM 607 C C . GLN A 1 88 ? -1.325 -3.726 -5.653 1.00 92.88 88 GLN A C 1
ATOM 609 O O . GLN A 1 88 ? -0.311 -3.355 -6.229 1.00 92.88 88 GLN A O 1
ATOM 614 N N . PHE A 1 89 ? -1.827 -4.949 -5.830 1.00 92.69 89 PHE A N 1
ATOM 615 C CA . PHE A 1 89 ? -1.358 -5.879 -6.857 1.00 92.69 89 PHE A CA 1
ATOM 616 C C . PHE A 1 89 ? -1.883 -5.506 -8.249 1.00 92.69 89 PHE A C 1
ATOM 618 O O . PHE A 1 89 ? -1.134 -5.504 -9.223 1.00 92.69 89 PHE A O 1
ATOM 625 N N . LEU A 1 90 ? -3.178 -5.195 -8.358 1.00 91.06 90 LE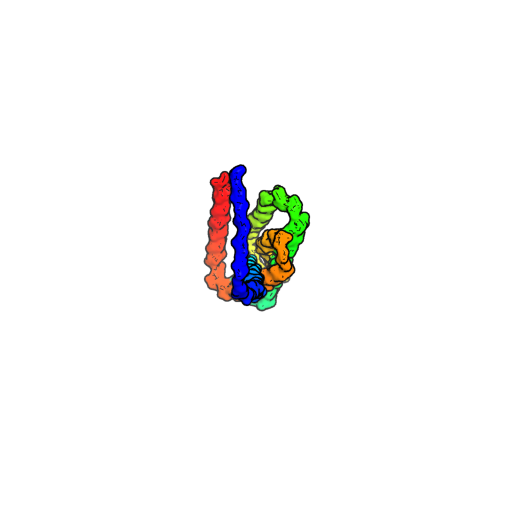U A N 1
ATOM 626 C CA . LEU A 1 90 ? -3.831 -4.943 -9.642 1.00 91.06 90 LEU A CA 1
ATOM 627 C C . LEU A 1 90 ? -3.395 -3.608 -10.262 1.00 91.06 90 LEU A C 1
ATOM 629 O O . LEU A 1 90 ? -3.189 -3.524 -11.470 1.00 91.06 90 LEU A O 1
ATOM 633 N N . MET A 1 91 ? -3.251 -2.561 -9.451 1.00 89.62 91 MET A N 1
ATOM 634 C CA . MET A 1 91 ? -3.025 -1.201 -9.943 1.00 89.62 91 MET A CA 1
ATOM 635 C C . MET A 1 91 ? -1.683 -0.993 -10.662 1.00 89.62 91 MET A C 1
ATOM 637 O O . MET A 1 91 ? -1.711 -0.384 -11.731 1.00 89.62 91 MET A O 1
ATOM 641 N N . PRO A 1 92 ? -0.536 -1.534 -10.199 1.00 89.06 92 PRO A N 1
ATOM 642 C CA . PRO A 1 92 ? 0.711 -1.491 -10.962 1.00 89.06 92 PRO A CA 1
ATOM 643 C C . PRO A 1 92 ? 0.589 -2.145 -12.341 1.00 89.06 92 PRO A C 1
ATOM 645 O O . PRO A 1 92 ? 1.141 -1.631 -13.308 1.00 89.06 92 PRO A O 1
ATOM 648 N N . LEU A 1 93 ? -0.175 -3.239 -12.458 1.00 88.50 93 LEU A N 1
ATOM 649 C CA . LEU A 1 93 ? -0.414 -3.922 -13.736 1.00 88.50 93 LEU A CA 1
ATOM 650 C C . LEU A 1 93 ? -1.261 -3.068 -14.682 1.00 88.50 93 LEU A C 1
ATOM 652 O O . LEU A 1 93 ? -0.971 -2.995 -15.874 1.00 88.50 93 LEU A O 1
ATOM 656 N N . VAL A 1 94 ? -2.294 -2.408 -14.152 1.00 84.12 94 VAL A N 1
ATOM 657 C CA . VAL A 1 94 ? -3.117 -1.464 -14.921 1.00 84.12 94 VAL A CA 1
ATOM 658 C C . VAL A 1 94 ? -2.271 -0.274 -15.371 1.00 84.12 94 VAL A C 1
ATOM 660 O O . VAL A 1 94 ? -2.295 0.065 -16.550 1.00 84.12 94 VAL A O 1
ATOM 663 N N . GLY A 1 95 ? -1.483 0.319 -14.471 1.00 84.81 95 GLY A N 1
ATOM 664 C CA . GLY A 1 95 ? -0.554 1.402 -14.795 1.00 84.81 95 GLY A CA 1
ATOM 665 C C . GLY A 1 95 ? 0.440 0.997 -15.883 1.00 84.81 95 GLY A C 1
ATOM 666 O O . GLY A 1 95 ? 0.602 1.716 -16.862 1.00 84.81 95 GLY A O 1
ATOM 667 N N . PHE A 1 96 ? 1.024 -0.194 -15.774 1.00 86.50 96 PHE A N 1
ATOM 668 C CA . PHE A 1 96 ? 1.938 -0.750 -16.772 1.00 86.50 96 PHE A CA 1
ATOM 669 C C . PHE A 1 96 ? 1.263 -0.942 -18.137 1.00 86.50 96 PHE A C 1
ATOM 671 O O . PHE A 1 96 ? 1.803 -0.530 -19.161 1.00 86.50 96 PHE A O 1
ATOM 678 N N . ALA A 1 97 ? 0.052 -1.507 -18.169 1.00 81.06 97 ALA A N 1
ATOM 679 C CA . ALA A 1 97 ? -0.712 -1.672 -19.406 1.00 81.06 97 ALA A CA 1
ATOM 680 C C . ALA A 1 97 ? -1.059 -0.324 -20.059 1.00 81.06 97 ALA A C 1
ATOM 682 O O . ALA A 1 97 ? -0.986 -0.196 -21.281 1.00 81.06 97 ALA A O 1
ATOM 683 N N . LEU A 1 98 ? -1.392 0.692 -19.255 1.00 79.94 98 LEU A N 1
ATOM 684 C CA . LEU A 1 98 ? -1.569 2.062 -19.735 1.00 79.94 98 LEU A CA 1
ATOM 685 C C . LEU A 1 98 ? -0.243 2.620 -20.280 1.00 79.94 98 LEU A C 1
ATOM 687 O O . LEU A 1 98 ? -0.220 3.151 -21.383 1.00 79.94 98 LEU A O 1
ATOM 691 N N . GLY A 1 99 ? 0.879 2.436 -19.581 1.00 78.50 99 GLY A N 1
ATOM 692 C CA . GLY A 1 99 ? 2.200 2.855 -20.064 1.00 78.50 99 GLY A CA 1
ATOM 693 C C . GLY A 1 99 ? 2.553 2.261 -21.433 1.00 78.50 99 GLY A C 1
ATOM 694 O O . GLY A 1 99 ? 2.999 2.989 -22.318 1.00 78.50 99 GLY A O 1
ATOM 695 N N . LEU A 1 100 ? 2.252 0.975 -21.650 1.00 77.50 100 LEU A N 1
ATOM 696 C CA . LEU A 1 100 ? 2.425 0.310 -22.947 1.00 77.50 100 LEU A CA 1
ATOM 697 C C . LEU A 1 100 ? 1.475 0.846 -24.030 1.00 77.50 100 LEU A C 1
ATOM 699 O O . LEU A 1 100 ? 1.887 1.032 -25.172 1.00 77.50 100 LEU A O 1
ATOM 703 N N . ALA A 1 101 ? 0.205 1.089 -23.692 1.00 68.56 101 ALA A N 1
ATOM 704 C CA . ALA A 1 101 ? -0.811 1.555 -24.640 1.00 68.56 101 ALA A CA 1
ATOM 705 C C . ALA A 1 101 ? -0.632 3.026 -25.057 1.00 68.56 101 ALA A C 1
ATOM 707 O O . ALA A 1 101 ? -1.101 3.424 -26.122 1.00 68.56 101 ALA A O 1
ATOM 708 N N . PHE A 1 102 ? 0.030 3.830 -24.223 1.00 67.06 102 PHE A N 1
ATOM 709 C CA . PHE A 1 102 ? 0.193 5.272 -24.409 1.00 67.06 102 PHE A CA 1
ATOM 710 C C . PHE A 1 102 ? 1.644 5.698 -24.703 1.00 67.06 102 PHE A C 1
ATOM 712 O O . PHE A 1 102 ? 1.926 6.895 -24.655 1.00 67.06 102 PHE A O 1
ATOM 719 N N . ALA A 1 103 ? 2.551 4.778 -25.061 1.00 59.22 103 ALA A N 1
ATOM 720 C CA . ALA A 1 103 ? 3.967 5.075 -25.335 1.00 59.22 103 ALA A CA 1
ATOM 721 C C . ALA A 1 103 ? 4.186 6.227 -26.346 1.00 59.22 103 ALA A C 1
ATOM 723 O O . ALA A 1 103 ? 5.105 7.025 -26.172 1.00 59.22 103 ALA A O 1
ATOM 724 N N . ASP A 1 104 ? 3.290 6.384 -27.329 1.00 55.19 104 ASP A N 1
ATOM 725 C CA . ASP A 1 104 ? 3.339 7.466 -28.328 1.00 55.19 104 ASP A CA 1
ATOM 726 C C . ASP A 1 104 ? 2.660 8.780 -27.872 1.00 55.19 104 ASP A C 1
ATOM 728 O O . ASP A 1 104 ? 2.908 9.845 -28.436 1.00 55.19 104 ASP A O 1
ATOM 732 N N . ILE A 1 105 ? 1.798 8.736 -26.846 1.00 52.97 105 ILE A N 1
ATOM 733 C CA . ILE A 1 105 ? 0.982 9.870 -26.362 1.00 52.97 105 ILE A CA 1
ATOM 734 C C . ILE A 1 105 ? 1.609 10.540 -25.126 1.00 52.97 105 ILE A C 1
ATOM 736 O O . ILE A 1 105 ? 1.451 11.745 -24.931 1.00 52.97 105 ILE A O 1
ATOM 740 N N . VAL A 1 106 ? 2.369 9.803 -24.308 1.00 52.09 106 VAL A N 1
ATOM 741 C CA . VAL A 1 106 ? 2.977 10.307 -23.057 1.00 52.09 106 VAL A CA 1
ATOM 742 C C . VAL A 1 106 ? 3.904 11.514 -23.288 1.00 52.09 106 VAL A C 1
ATOM 744 O O . VAL A 1 106 ? 3.954 12.402 -22.443 1.00 52.09 106 VAL A O 1
ATOM 747 N N . ALA A 1 107 ? 4.529 11.649 -24.463 1.00 52.44 107 ALA A N 1
ATOM 748 C CA . ALA A 1 107 ? 5.350 12.819 -24.802 1.00 52.44 107 ALA A CA 1
ATOM 749 C C . ALA A 1 107 ? 4.561 14.147 -24.925 1.00 52.44 107 ALA A C 1
ATOM 751 O O . ALA A 1 107 ? 5.165 15.217 -24.888 1.00 52.44 107 ALA A O 1
ATOM 752 N N . ALA A 1 108 ? 3.228 14.106 -25.065 1.00 51.88 108 ALA A N 1
ATOM 753 C CA . ALA A 1 108 ? 2.380 15.290 -25.253 1.00 51.88 108 ALA A CA 1
ATOM 754 C C . ALA A 1 108 ? 1.406 15.565 -24.088 1.00 51.88 108 ALA A C 1
ATOM 756 O O . ALA A 1 108 ? 0.809 16.641 -24.031 1.00 51.88 108 ALA A O 1
ATOM 757 N N . VAL A 1 109 ? 1.225 14.617 -23.159 1.00 50.12 109 VAL A N 1
ATOM 758 C CA . VAL A 1 109 ? 0.137 14.640 -22.155 1.00 50.12 109 VAL A CA 1
ATOM 759 C C . VAL A 1 109 ? 0.666 14.709 -20.713 1.00 50.12 109 VAL A C 1
ATOM 761 O O . VAL A 1 109 ? 0.008 14.303 -19.762 1.00 50.12 109 VAL A O 1
ATOM 764 N N . ASP A 1 110 ? 1.848 15.287 -20.521 1.00 56.16 110 ASP A N 1
ATOM 765 C CA . ASP A 1 110 ? 2.484 15.381 -19.198 1.00 56.16 110 ASP A CA 1
ATOM 766 C C . ASP A 1 110 ? 1.691 16.278 -18.213 1.00 56.16 110 ASP A C 1
ATOM 768 O O . ASP A 1 110 ? 1.682 16.069 -17.005 1.00 56.16 110 ASP A O 1
ATOM 772 N N . HIS A 1 111 ? 0.923 17.252 -18.720 1.00 58.25 111 HIS A N 1
ATOM 773 C CA . HIS A 1 111 ? 0.296 18.282 -17.874 1.00 58.25 111 HIS A CA 1
ATOM 774 C C . HIS A 1 111 ? -1.192 18.034 -17.564 1.00 58.25 111 HIS A C 1
ATOM 776 O O . HIS A 1 111 ? -1.665 18.339 -16.469 1.00 58.25 111 HIS A O 1
ATOM 782 N N . TRP A 1 112 ? -1.953 17.463 -18.503 1.00 56.59 112 TRP A N 1
ATOM 783 C CA . TRP A 1 112 ? -3.404 17.285 -18.337 1.00 56.59 112 TRP A CA 1
ATOM 784 C C . TRP A 1 112 ? -3.760 16.043 -17.512 1.00 56.59 112 TRP A C 1
ATOM 786 O O . TRP A 1 112 ? -4.745 16.063 -16.775 1.00 56.59 112 TRP A O 1
ATOM 796 N N . ILE A 1 113 ? -2.941 14.986 -17.569 1.00 58.84 113 ILE A N 1
ATOM 797 C CA . ILE A 1 113 ? -3.146 13.768 -16.768 1.00 58.84 113 ILE A CA 1
ATOM 798 C C . ILE A 1 113 ? -2.910 14.046 -15.279 1.00 58.84 113 ILE A C 1
ATOM 800 O O . ILE A 1 113 ? -3.734 13.649 -14.456 1.00 58.84 113 ILE A O 1
ATOM 804 N N . ALA A 1 114 ? -1.853 14.790 -14.931 1.00 54.88 114 ALA A N 1
ATOM 805 C CA . ALA A 1 114 ? -1.592 15.206 -13.554 1.00 54.88 114 ALA A CA 1
ATOM 806 C C . ALA A 1 114 ? -2.752 16.042 -12.985 1.00 54.88 114 ALA A C 1
ATOM 808 O O . ALA A 1 114 ? -3.210 15.782 -11.876 1.00 54.88 114 ALA A O 1
ATOM 809 N N . PHE A 1 115 ? -3.295 16.984 -13.766 1.00 56.66 115 PHE A N 1
ATOM 810 C CA . PHE A 1 115 ? -4.430 17.817 -13.356 1.00 56.66 115 PHE A CA 1
ATOM 811 C C . PHE A 1 115 ? -5.714 17.007 -13.119 1.00 56.66 115 PHE A C 1
ATOM 813 O O . PHE A 1 115 ? -6.400 17.216 -12.120 1.00 56.66 115 PHE A O 1
ATOM 820 N N . VAL A 1 116 ? -6.033 16.053 -14.001 1.00 63.22 116 VAL A N 1
ATOM 821 C CA . VAL A 1 116 ? -7.227 15.205 -13.854 1.00 63.22 116 VAL A CA 1
ATOM 822 C C . VAL A 1 116 ? -7.083 14.248 -12.674 1.00 63.22 116 VAL A C 1
ATOM 824 O O . VAL A 1 116 ? -8.019 14.125 -11.890 1.00 63.22 116 VAL A O 1
ATOM 827 N N . LEU A 1 117 ? -5.918 13.617 -12.498 1.00 54.28 117 LEU A N 1
ATOM 828 C CA . LEU A 1 117 ? -5.666 12.721 -11.367 1.00 54.28 117 LEU A CA 1
ATOM 829 C C . LEU A 1 117 ? -5.703 13.475 -10.032 1.00 54.28 117 LEU A C 1
ATOM 831 O O . LEU A 1 117 ? -6.373 13.031 -9.100 1.00 54.28 117 LEU A O 1
ATOM 835 N N . LEU A 1 118 ? -5.065 14.646 -9.947 1.00 56.75 118 LEU A N 1
ATOM 836 C CA . LEU A 1 118 ? -5.061 15.464 -8.733 1.00 56.75 118 LEU A CA 1
ATOM 837 C C . LEU A 1 118 ? -6.445 16.069 -8.445 1.00 56.75 118 LEU A C 1
ATOM 839 O O . LEU A 1 118 ? -6.856 16.143 -7.289 1.00 56.75 118 LEU A O 1
ATOM 843 N N . GLY A 1 119 ? -7.194 16.439 -9.488 1.00 67.44 119 GLY A N 1
ATOM 844 C CA . GLY A 1 119 ? -8.577 16.901 -9.379 1.00 67.44 119 GLY A CA 1
ATOM 845 C C . GLY A 1 119 ? -9.528 15.810 -8.884 1.00 67.44 119 GLY A C 1
ATOM 846 O O . GLY A 1 119 ? -10.365 16.074 -8.021 1.00 67.44 119 GLY A O 1
ATOM 847 N N . LEU A 1 120 ? -9.371 14.571 -9.364 1.00 59.44 120 LEU A N 1
ATOM 848 C CA . LEU A 1 120 ? -10.186 13.437 -8.919 1.00 59.44 120 LEU A CA 1
ATOM 849 C C . LEU A 1 120 ? -9.883 13.065 -7.459 1.00 59.44 120 LEU A C 1
ATOM 851 O O . LEU A 1 120 ? -10.806 12.851 -6.675 1.00 59.44 120 LEU A O 1
ATOM 855 N N . VAL A 1 121 ? -8.600 13.026 -7.079 1.00 58.19 121 VAL A N 1
ATOM 856 C CA . VAL A 1 121 ? -8.155 12.699 -5.713 1.00 58.19 121 VAL A CA 1
ATOM 857 C C . VAL A 1 121 ? -8.533 13.810 -4.727 1.00 58.19 121 VAL A C 1
ATOM 859 O O . VAL A 1 121 ? -9.162 13.541 -3.702 1.00 58.19 121 VAL A O 1
ATOM 862 N N . GLY A 1 122 ? -8.225 15.069 -5.053 1.00 53.31 122 GLY A N 1
ATOM 863 C CA . GLY A 1 122 ? -8.535 16.228 -4.213 1.00 53.31 122 GLY A CA 1
ATOM 864 C C . GLY A 1 122 ? -10.038 16.476 -4.065 1.00 53.31 122 GLY A C 1
ATOM 865 O O . GLY A 1 122 ? -10.519 16.727 -2.959 1.00 53.31 122 GLY A O 1
ATOM 866 N N . GLY A 1 123 ? -10.805 16.327 -5.151 1.00 66.00 123 GLY A N 1
ATOM 867 C CA . GLY A 1 123 ? -12.265 16.440 -5.123 1.00 66.00 123 GLY A CA 1
ATOM 868 C C . GLY A 1 123 ? -12.925 15.362 -4.263 1.00 66.00 123 GLY A C 1
ATOM 869 O O . GLY A 1 123 ? -13.911 15.628 -3.575 1.00 66.00 123 GLY A O 1
ATOM 870 N N . ARG A 1 124 ? -12.352 14.156 -4.228 1.00 60.28 124 ARG A N 1
ATOM 871 C CA . ARG A 1 124 ? -12.889 13.053 -3.430 1.00 60.28 124 ARG A CA 1
ATOM 872 C C . ARG A 1 124 ? -12.557 13.172 -1.940 1.00 60.28 124 ARG A C 1
ATOM 874 O O . ARG A 1 124 ? -13.421 12.890 -1.116 1.00 60.28 124 ARG A O 1
ATOM 881 N N . MET A 1 125 ? -11.369 13.662 -1.580 1.00 48.44 125 MET A N 1
ATOM 882 C CA . MET A 1 125 ? -11.051 13.990 -0.181 1.00 48.44 125 MET A CA 1
ATOM 883 C C . MET A 1 125 ? -11.971 15.089 0.370 1.00 48.44 125 MET A C 1
ATOM 885 O O . MET A 1 125 ? -12.403 15.015 1.519 1.00 48.44 125 MET A O 1
ATOM 889 N N . ALA A 1 126 ? -12.333 16.074 -0.459 1.00 60.88 126 ALA A N 1
ATOM 890 C CA . ALA A 1 126 ? -13.324 17.088 -0.098 1.00 60.88 126 ALA A CA 1
ATOM 891 C C . ALA A 1 126 ? -14.732 16.487 0.089 1.00 60.88 126 ALA A C 1
ATOM 893 O O . ALA A 1 126 ? -15.445 16.861 1.020 1.00 60.88 126 ALA A O 1
ATOM 894 N N . TRP A 1 127 ? -15.111 15.516 -0.749 1.00 60.09 127 TRP A N 1
ATOM 895 C CA . TRP A 1 127 ? -16.384 14.794 -0.646 1.00 60.09 127 TRP A CA 1
ATOM 896 C C . TRP A 1 127 ? -16.490 13.958 0.639 1.00 60.09 127 TRP A C 1
ATOM 898 O O . TRP A 1 127 ? -17.506 14.018 1.331 1.00 60.09 127 TRP A O 1
ATOM 908 N N . GLU A 1 128 ? -15.431 13.226 0.994 1.00 51.25 128 GLU A N 1
ATOM 909 C CA . GLU A 1 128 ? -15.362 12.424 2.224 1.00 51.25 128 GLU A CA 1
ATOM 910 C C . GLU A 1 128 ? -15.314 13.299 3.488 1.00 51.25 128 GLU A C 1
ATOM 912 O O . GLU A 1 128 ? -15.943 12.961 4.490 1.00 51.25 128 GLU A O 1
ATOM 917 N N . ALA A 1 129 ? -14.655 14.463 3.437 1.00 53.81 129 ALA A N 1
ATOM 918 C CA . ALA A 1 129 ? -14.663 15.435 4.533 1.00 53.81 129 ALA A CA 1
ATOM 919 C C . ALA A 1 129 ? -16.051 16.061 4.771 1.00 53.81 129 ALA A C 1
ATOM 921 O O . ALA A 1 129 ? -16.381 16.424 5.901 1.00 53.81 129 ALA A O 1
ATOM 922 N N . TRP A 1 130 ? -16.875 16.177 3.724 1.00 51.56 130 TRP A N 1
ATOM 923 C CA . TRP A 1 130 ? -18.249 16.679 3.822 1.00 51.56 130 TRP A CA 1
ATOM 924 C C . TRP A 1 130 ? -19.274 15.629 4.248 1.00 51.56 130 TRP A C 1
ATOM 926 O O . TRP A 1 130 ? -20.308 15.997 4.797 1.00 51.56 130 TRP A O 1
ATOM 936 N N . GLN A 1 131 ? -18.988 14.339 4.079 1.00 50.06 131 GLN A N 1
ATOM 937 C CA . GLN A 1 131 ? -19.852 13.240 4.536 1.00 50.06 131 GLN A CA 1
ATOM 938 C C . GLN A 1 131 ? -19.603 12.822 5.991 1.00 50.06 131 GLN A C 1
ATOM 940 O O . GLN A 1 131 ? -19.880 11.690 6.381 1.00 50.06 131 GLN A O 1
ATOM 945 N N . GLY A 1 132 ? -19.082 13.737 6.809 1.00 40.91 132 GLY A N 1
ATOM 946 C CA . GLY A 1 132 ? -18.801 13.498 8.215 1.00 40.91 132 GLY A CA 1
ATOM 947 C C . GLY A 1 132 ? -19.996 12.932 8.984 1.00 40.91 132 GLY A C 1
ATOM 948 O O . GLY A 1 132 ? -20.902 13.669 9.356 1.00 40.91 132 GLY A O 1
ATOM 949 N N . GLY A 1 133 ? -19.883 11.645 9.310 1.00 48.03 133 GLY A N 1
ATOM 950 C CA . GLY A 1 133 ? -20.512 11.001 10.452 1.00 48.03 133 GLY A CA 1
ATOM 951 C C . GLY A 1 133 ? -21.924 10.500 10.216 1.00 48.03 133 GLY A C 1
ATOM 952 O O . GLY A 1 133 ? -22.865 11.238 10.442 1.00 48.03 133 GLY A O 1
ATOM 953 N N . ASP A 1 134 ? -22.050 9.200 9.968 1.00 34.47 134 ASP A N 1
ATOM 954 C CA . ASP A 1 134 ? -23.163 8.442 10.524 1.00 34.47 134 ASP A CA 1
ATOM 955 C C . ASP A 1 134 ? -22.622 7.143 11.120 1.00 34.47 134 ASP A C 1
ATOM 957 O O . ASP A 1 134 ? -21.896 6.373 10.487 1.00 34.47 134 ASP A O 1
ATOM 961 N N . GLY A 1 135 ? -22.882 6.980 12.417 1.00 45.06 135 GLY A N 1
ATOM 962 C CA . GLY A 1 135 ? -22.465 5.824 13.191 1.00 45.06 135 GLY A CA 1
ATOM 963 C C . GLY A 1 135 ? -23.122 4.566 12.648 1.00 45.06 135 GLY A C 1
ATOM 964 O O . GLY A 1 135 ? -24.342 4.491 12.543 1.00 45.06 135 GLY A O 1
ATOM 965 N N . GLU A 1 136 ? -22.314 3.562 12.327 1.00 42.38 136 GLU A N 1
ATOM 966 C CA . GLU A 1 136 ? -22.854 2.326 11.784 1.00 42.38 136 GLU A CA 1
ATOM 967 C C . GLU A 1 136 ? -23.386 1.408 12.884 1.00 42.38 136 GLU A C 1
ATOM 969 O O . GLU A 1 136 ? -22.652 0.820 13.688 1.00 42.38 136 GLU A O 1
ATOM 974 N N . GLU A 1 137 ? -24.711 1.304 12.877 1.00 40.75 137 GLU A N 1
ATOM 975 C CA . GLU A 1 137 ? -25.513 0.271 13.507 1.00 40.75 137 GLU A CA 1
ATOM 976 C C . GLU A 1 137 ? -25.068 -1.130 13.051 1.00 40.75 137 GLU A C 1
ATOM 978 O O . GLU A 1 137 ? -24.821 -1.394 11.875 1.00 40.75 137 GLU A O 1
ATOM 983 N N . GLN A 1 138 ? -25.007 -2.067 13.998 1.00 38.81 138 GLN A N 1
ATOM 984 C CA . GLN A 1 138 ? -24.518 -3.442 13.819 1.00 38.81 138 GLN A CA 1
ATOM 985 C C . GLN A 1 138 ? -25.522 -4.363 13.076 1.00 38.81 138 GLN A C 1
ATOM 987 O O . GLN A 1 138 ? -25.751 -5.499 13.490 1.00 38.81 138 GLN A O 1
ATOM 992 N N . GLY A 1 139 ? -26.139 -3.885 11.990 1.00 42.47 139 GLY A N 1
ATOM 993 C CA . GLY A 1 139 ? -27.053 -4.648 11.127 1.00 42.47 139 GLY A CA 1
ATOM 994 C C . GLY A 1 139 ? -26.446 -5.058 9.769 1.00 42.47 139 GLY A C 1
ATOM 995 O O . GLY A 1 139 ? -25.333 -4.650 9.436 1.00 42.47 139 GLY A O 1
ATOM 996 N N . PRO A 1 140 ? -27.180 -5.817 8.926 1.00 49.88 140 PRO A N 1
ATOM 997 C CA . PRO A 1 140 ? -26.756 -6.182 7.561 1.00 49.88 140 PRO A CA 1
ATOM 998 C C . PRO A 1 140 ? -26.422 -4.971 6.670 1.00 49.88 140 PRO A C 1
ATOM 1000 O O . PRO A 1 140 ? -25.550 -5.047 5.802 1.00 49.88 140 PRO A O 1
ATOM 1003 N N . ALA A 1 141 ? -27.089 -3.839 6.920 1.00 50.19 141 ALA A N 1
ATOM 1004 C CA . ALA A 1 141 ? -26.809 -2.559 6.276 1.00 50.19 141 ALA A CA 1
ATOM 1005 C C . ALA A 1 141 ? -25.426 -2.002 6.667 1.00 50.19 141 ALA A C 1
ATOM 1007 O O . ALA A 1 141 ? -24.697 -1.541 5.792 1.00 50.19 141 ALA A O 1
ATOM 1008 N N . GLY A 1 142 ? -25.021 -2.150 7.935 1.00 51.00 142 GLY A N 1
ATOM 1009 C CA . GLY A 1 142 ? -23.732 -1.663 8.433 1.00 51.00 142 GLY A CA 1
ATOM 1010 C C . GLY A 1 142 ? -22.527 -2.465 7.925 1.00 51.00 142 GLY A C 1
ATOM 1011 O O . GLY A 1 142 ? -21.455 -1.941 7.644 1.00 51.00 142 GLY A O 1
ATOM 101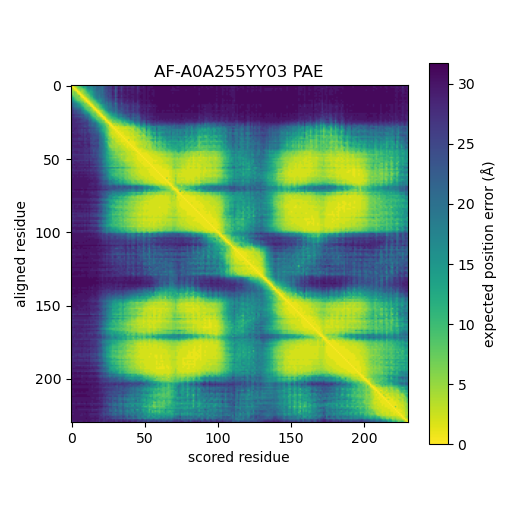2 N N . MET A 1 143 ? -22.705 -3.770 7.702 1.00 54.91 143 MET A N 1
ATOM 1013 C CA . MET A 1 143 ? -21.679 -4.593 7.043 1.00 54.91 143 MET A CA 1
ATOM 1014 C C . MET A 1 143 ? -21.453 -4.149 5.586 1.00 54.91 143 MET A C 1
ATOM 1016 O O . MET A 1 143 ? -20.329 -4.206 5.090 1.00 54.91 143 MET A O 1
ATOM 1020 N N . THR A 1 144 ? -22.516 -3.703 4.908 1.00 60.03 144 THR A N 1
ATOM 1021 C CA . THR A 1 144 ? -22.474 -3.267 3.504 1.00 60.03 144 THR A CA 1
ATOM 1022 C C . THR A 1 144 ? -21.771 -1.919 3.359 1.00 60.03 144 THR A C 1
ATOM 1024 O O . THR A 1 144 ? -20.880 -1.809 2.516 1.00 60.03 144 THR A O 1
ATOM 1027 N N . LEU A 1 145 ? -22.090 -0.932 4.206 1.00 60.59 145 LEU A N 1
ATOM 1028 C CA . LEU A 1 145 ? -21.390 0.358 4.209 1.00 60.59 145 LEU A CA 1
ATOM 1029 C C . LEU A 1 145 ? -19.913 0.192 4.618 1.00 60.59 145 LEU A C 1
ATOM 1031 O O . LEU A 1 145 ? -19.022 0.778 4.004 1.00 60.59 145 LEU A O 1
ATOM 1035 N N . MET A 1 146 ? -19.620 -0.667 5.602 1.00 68.50 146 MET A N 1
ATOM 1036 C CA . MET A 1 146 ? -18.245 -0.946 6.026 1.00 68.50 146 MET A CA 1
ATOM 1037 C C . MET A 1 146 ? -17.402 -1.582 4.907 1.00 68.50 146 MET A C 1
ATOM 1039 O O . MET A 1 146 ? -16.189 -1.329 4.821 1.00 68.50 146 MET A O 1
ATOM 1043 N N . LEU A 1 147 ? -18.013 -2.429 4.069 1.00 71.56 147 LEU A N 1
ATOM 1044 C CA . LEU A 1 147 ? -17.365 -3.009 2.893 1.00 71.56 147 LEU A CA 1
ATOM 1045 C C . LEU A 1 147 ? -17.219 -1.965 1.784 1.00 71.56 147 LEU A C 1
ATOM 1047 O O . LEU A 1 147 ? -16.129 -1.838 1.235 1.00 71.56 147 LEU A O 1
ATOM 1051 N N . SER A 1 148 ? -18.251 -1.168 1.492 1.00 74.00 148 SER A N 1
ATOM 1052 C CA . SER A 1 148 ? -18.157 -0.119 0.470 1.00 74.00 148 SER A CA 1
ATOM 1053 C C . SER A 1 148 ? -17.105 0.929 0.827 1.00 74.00 148 SER A C 1
ATOM 1055 O O . SER A 1 148 ? -16.308 1.292 -0.032 1.00 74.00 148 SER A O 1
ATOM 1057 N N . ALA A 1 149 ? -17.019 1.340 2.095 1.00 75.06 149 ALA A N 1
ATOM 1058 C CA . ALA A 1 149 ? -15.971 2.228 2.591 1.00 75.06 149 ALA A CA 1
ATOM 1059 C C . ALA A 1 149 ? -14.575 1.592 2.477 1.00 75.06 149 ALA A C 1
ATOM 1061 O O . ALA A 1 149 ? -13.607 2.280 2.169 1.00 75.06 149 ALA A O 1
ATOM 1062 N N . LEU A 1 150 ? -14.456 0.269 2.669 1.00 80.62 150 LEU A N 1
ATOM 1063 C CA . LEU A 1 150 ? -13.195 -0.453 2.463 1.00 80.62 150 LEU A CA 1
ATOM 1064 C C . LEU A 1 150 ? -12.756 -0.442 1.001 1.00 80.62 150 LEU A C 1
ATOM 1066 O O . LEU A 1 150 ? -11.591 -0.194 0.719 1.00 80.62 150 LEU A O 1
ATOM 1070 N N . PHE A 1 151 ? -13.683 -0.729 0.088 1.00 80.69 151 PHE A N 1
ATOM 1071 C CA . PHE A 1 151 ? -13.414 -0.730 -1.345 1.00 80.69 151 PHE A CA 1
ATOM 1072 C C . PHE A 1 151 ? -13.088 0.676 -1.843 1.00 80.69 151 PHE A C 1
ATOM 1074 O O . PHE A 1 151 ? -12.150 0.843 -2.615 1.00 80.69 151 PHE A O 1
ATOM 1081 N N . MET A 1 152 ? -13.808 1.689 -1.356 1.00 79.50 152 MET A N 1
ATOM 1082 C CA . MET A 1 152 ? -13.497 3.087 -1.632 1.00 79.50 152 MET A CA 1
ATOM 1083 C C . MET A 1 152 ? -12.101 3.451 -1.133 1.00 79.50 152 MET A C 1
ATOM 1085 O O . MET A 1 152 ? -11.332 4.013 -1.911 1.00 79.50 152 MET A O 1
ATOM 1089 N N . ALA A 1 153 ? -11.760 3.138 0.120 1.00 78.94 153 ALA A N 1
ATOM 1090 C CA . ALA A 1 153 ? -10.439 3.417 0.677 1.00 78.94 153 ALA A CA 1
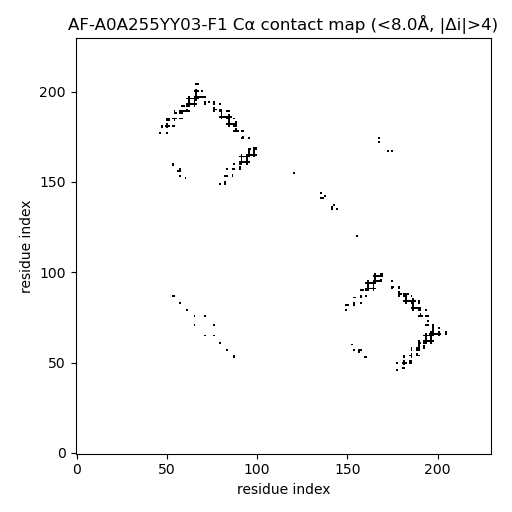ATOM 1091 C C . ALA A 1 153 ? -9.343 2.684 -0.107 1.00 78.94 153 ALA A C 1
ATOM 1093 O O . ALA A 1 153 ? -8.408 3.327 -0.566 1.00 78.94 153 ALA A O 1
ATOM 1094 N N . GLY A 1 154 ? -9.500 1.380 -0.352 1.00 83.75 154 GLY A N 1
ATOM 1095 C CA . GLY A 1 154 ? -8.586 0.582 -1.174 1.00 83.75 154 GLY A CA 1
ATOM 1096 C C . GLY A 1 154 ? -8.349 1.214 -2.539 1.00 83.75 154 GLY A C 1
ATOM 1097 O O . GLY A 1 154 ? -7.217 1.527 -2.876 1.00 83.75 154 GLY A O 1
ATOM 1098 N N . PHE A 1 155 ? -9.421 1.524 -3.266 1.00 82.75 155 PHE A N 1
ATOM 1099 C CA . PHE A 1 155 ? -9.317 2.185 -4.562 1.00 82.75 155 PHE A CA 1
ATOM 1100 C C . PHE A 1 155 ? -8.604 3.542 -4.492 1.00 82.75 155 PHE A C 1
ATOM 1102 O O . PHE A 1 155 ? -7.747 3.804 -5.326 1.00 82.75 155 PHE A O 1
ATOM 1109 N N . ALA A 1 156 ? -8.944 4.401 -3.521 1.00 80.69 156 ALA A N 1
ATOM 1110 C CA . ALA A 1 156 ? -8.320 5.721 -3.387 1.00 80.69 156 ALA A CA 1
ATOM 1111 C C . ALA A 1 156 ? -6.831 5.633 -3.079 1.00 80.69 156 ALA A C 1
ATOM 1113 O O . ALA A 1 156 ? -6.050 6.393 -3.640 1.00 80.69 156 ALA A O 1
ATOM 1114 N N . THR A 1 157 ? -6.462 4.709 -2.195 1.00 82.06 157 THR A N 1
ATOM 1115 C CA . THR A 1 157 ? -5.071 4.531 -1.795 1.00 82.06 157 THR A CA 1
ATOM 1116 C C . THR A 1 157 ? -4.267 4.053 -2.993 1.00 82.06 157 THR A C 1
ATOM 1118 O O . THR A 1 157 ? -3.314 4.713 -3.359 1.00 82.06 157 THR A O 1
ATOM 1121 N N . SER A 1 158 ? -4.739 3.021 -3.700 1.00 84.38 158 SER A N 1
ATOM 1122 C CA . SER A 1 158 ? -4.012 2.370 -4.797 1.00 84.38 158 SER A CA 1
ATOM 1123 C C . SER A 1 158 ? -3.858 3.186 -6.090 1.00 84.38 158 SER A C 1
ATOM 1125 O O . SER A 1 158 ? -3.251 2.699 -7.049 1.00 84.38 158 SER A O 1
ATOM 1127 N N . VAL A 1 159 ? -4.382 4.418 -6.151 1.00 83.50 159 VAL A N 1
ATOM 1128 C CA . VAL A 1 159 ? -4.065 5.366 -7.237 1.00 83.50 159 VAL A CA 1
ATOM 1129 C C . VAL A 1 159 ? -2.564 5.692 -7.243 1.00 83.50 159 VAL A C 1
ATOM 1131 O O . VAL A 1 159 ? -1.986 5.891 -8.311 1.00 83.50 159 VAL A O 1
ATOM 1134 N N . ASP A 1 160 ? -1.915 5.667 -6.075 1.00 84.56 160 ASP A N 1
ATOM 1135 C CA . ASP A 1 160 ? -0.464 5.819 -5.924 1.00 84.56 160 ASP A CA 1
ATOM 1136 C C . ASP A 1 160 ? 0.330 4.743 -6.697 1.00 84.56 160 ASP A C 1
ATOM 1138 O O . ASP A 1 160 ? 1.263 5.034 -7.449 1.00 84.56 160 ASP A O 1
ATOM 1142 N N . ALA A 1 161 ? -0.101 3.490 -6.587 1.00 86.81 161 ALA A N 1
ATOM 1143 C CA . ALA A 1 161 ? 0.507 2.320 -7.187 1.00 86.81 161 ALA A CA 1
ATOM 1144 C C . ALA A 1 161 ? 0.233 2.262 -8.688 1.00 86.81 161 ALA A C 1
ATOM 1146 O O . ALA A 1 161 ? 1.084 1.801 -9.449 1.00 86.81 161 ALA A O 1
ATOM 1147 N N . LEU A 1 162 ? -0.921 2.773 -9.130 1.00 85.50 162 LEU A N 1
ATOM 1148 C CA . LEU A 1 162 ? -1.205 2.961 -10.551 1.00 85.50 162 LEU A CA 1
ATOM 1149 C C . LEU A 1 162 ? -0.216 3.950 -11.175 1.00 85.50 162 LEU A C 1
ATOM 1151 O O . LEU A 1 162 ? 0.338 3.661 -12.236 1.00 85.50 162 LEU A O 1
ATOM 1155 N N . ALA A 1 163 ? 0.039 5.082 -10.511 1.00 84.38 163 ALA A N 1
ATOM 1156 C CA . ALA A 1 163 ? 0.966 6.098 -11.005 1.00 84.38 163 ALA A CA 1
ATOM 1157 C C . ALA A 1 163 ? 2.402 5.562 -11.134 1.00 84.38 163 ALA A C 1
ATOM 1159 O O . ALA A 1 163 ? 3.078 5.868 -12.112 1.00 84.38 163 ALA A O 1
ATOM 1160 N N . ILE A 1 164 ? 2.845 4.714 -10.198 1.00 86.62 164 ILE A N 1
ATOM 1161 C CA . ILE A 1 164 ? 4.151 4.034 -10.266 1.00 86.62 164 ILE A CA 1
ATOM 1162 C C . ILE A 1 164 ? 4.182 2.918 -11.324 1.00 86.62 164 ILE A C 1
ATOM 1164 O O . ILE A 1 164 ? 5.239 2.646 -11.892 1.00 86.62 164 ILE A O 1
ATOM 1168 N N . GLY A 1 165 ? 3.046 2.295 -11.645 1.00 85.12 165 GLY A N 1
ATOM 1169 C CA . GLY A 1 165 ? 2.965 1.260 -12.680 1.00 85.12 165 GLY A CA 1
ATOM 1170 C C . GLY A 1 165 ? 3.241 1.774 -14.098 1.00 85.12 165 GLY A C 1
ATOM 1171 O O . GLY A 1 165 ? 3.829 1.056 -14.901 1.00 85.12 165 GLY A O 1
ATOM 1172 N N . VAL A 1 166 ? 2.867 3.019 -14.411 1.00 83.81 166 VAL A N 1
ATOM 1173 C CA . VAL A 1 166 ? 3.088 3.627 -15.739 1.00 83.81 166 VAL A CA 1
ATOM 1174 C C . VAL A 1 166 ? 4.572 3.672 -16.135 1.00 83.81 166 VAL A C 1
ATOM 1176 O O . VAL A 1 166 ? 4.904 3.133 -17.191 1.00 83.81 166 VAL A O 1
ATOM 1179 N N . PRO A 1 167 ? 5.493 4.247 -15.332 1.00 79.00 167 PRO A N 1
ATOM 1180 C CA . PRO A 1 167 ? 6.908 4.283 -15.686 1.00 79.00 167 PRO A CA 1
ATOM 1181 C C . PRO A 1 167 ? 7.555 2.891 -15.741 1.00 79.00 167 PRO A C 1
ATOM 1183 O O . PRO A 1 167 ? 8.525 2.710 -16.472 1.00 79.00 167 PRO A O 1
ATOM 1186 N N . MET A 1 168 ? 7.004 1.888 -15.042 1.00 81.50 168 MET A N 1
ATOM 1187 C CA . MET A 1 168 ? 7.492 0.505 -15.134 1.00 81.50 168 MET A CA 1
ATOM 1188 C C . MET A 1 168 ? 7.332 -0.100 -16.534 1.00 81.50 168 MET A C 1
ATOM 1190 O O . MET A 1 168 ? 8.071 -1.018 -16.861 1.00 81.50 168 MET A O 1
ATOM 1194 N N . ALA A 1 169 ? 6.441 0.429 -17.381 1.00 80.75 169 ALA A N 1
ATOM 1195 C CA . ALA A 1 169 ? 6.301 -0.003 -18.777 1.00 80.75 169 ALA A CA 1
ATOM 1196 C C . ALA A 1 169 ? 7.547 0.259 -19.633 1.00 80.75 169 ALA A C 1
ATOM 1198 O O . ALA A 1 169 ? 7.733 -0.382 -20.665 1.00 80.75 169 ALA A O 1
ATOM 1199 N N . PHE A 1 170 ? 8.399 1.191 -19.204 1.00 77.56 170 PHE A N 1
ATOM 1200 C CA . PHE A 1 170 ? 9.633 1.553 -19.898 1.00 77.56 170 PHE A CA 1
ATOM 1201 C C . PHE A 1 170 ? 10.867 0.854 -19.310 1.00 77.56 170 PHE A C 1
ATOM 1203 O O . PHE A 1 170 ? 11.963 0.995 -19.852 1.00 77.56 170 PHE A O 1
ATOM 1210 N N . PHE A 1 171 ? 10.701 0.105 -18.215 1.00 75.62 171 PHE A N 1
ATOM 1211 C CA . PHE A 1 171 ? 11.755 -0.702 -17.612 1.00 75.62 171 PHE A CA 1
ATOM 1212 C C . PHE A 1 171 ? 11.577 -2.171 -18.002 1.00 75.62 171 PHE A C 1
ATOM 1214 O O . PHE A 1 171 ? 10.475 -2.708 -17.963 1.00 75.62 171 PHE A O 1
ATOM 1221 N N . ASP A 1 172 ? 12.678 -2.844 -18.336 1.00 66.81 172 ASP A N 1
ATOM 1222 C CA . ASP A 1 172 ? 12.697 -4.259 -18.747 1.00 66.81 172 ASP A CA 1
ATOM 1223 C C . ASP A 1 172 ? 12.628 -5.212 -17.527 1.00 66.81 172 ASP A C 1
ATOM 1225 O O . ASP A 1 172 ? 13.299 -6.242 -17.454 1.00 66.81 172 ASP A O 1
ATOM 1229 N N . GLU A 1 173 ? 11.865 -4.820 -16.501 1.00 70.38 173 GLU A N 1
ATOM 1230 C CA . GLU A 1 173 ? 11.704 -5.556 -15.246 1.00 70.38 173 GLU A CA 1
ATOM 1231 C C . GLU A 1 173 ? 10.400 -6.372 -15.277 1.00 70.38 173 GLU A C 1
ATOM 1233 O O . GLU A 1 173 ? 9.375 -5.894 -15.773 1.00 70.38 173 GLU A O 1
ATOM 1238 N N . PRO A 1 174 ? 10.379 -7.607 -14.739 1.00 81.94 174 PRO A N 1
ATOM 1239 C CA . PRO A 1 174 ? 9.162 -8.408 -14.679 1.00 81.94 174 PRO A CA 1
ATOM 1240 C C . PRO A 1 174 ? 8.113 -7.771 -13.754 1.00 81.94 174 PRO A C 1
ATOM 1242 O O . PRO A 1 174 ? 8.048 -8.070 -12.560 1.00 81.94 174 PRO A O 1
ATOM 1245 N N . ILE A 1 175 ? 7.224 -6.955 -14.333 1.00 86.00 175 ILE A N 1
ATOM 1246 C CA . ILE A 1 175 ? 6.153 -6.229 -13.629 1.00 86.00 175 ILE A CA 1
ATOM 1247 C C . ILE A 1 175 ? 5.313 -7.132 -12.725 1.00 86.00 175 ILE A C 1
ATOM 1249 O O . ILE A 1 175 ? 4.908 -6.728 -11.638 1.00 86.00 175 ILE A O 1
ATOM 1253 N N . LEU A 1 176 ? 5.078 -8.379 -13.141 1.00 88.00 176 LEU A N 1
ATOM 1254 C CA . LEU A 1 176 ? 4.279 -9.327 -12.374 1.00 88.00 176 LEU A CA 1
ATOM 1255 C C . LEU A 1 176 ? 4.930 -9.667 -11.026 1.00 88.00 176 LEU A C 1
ATOM 1257 O O . LEU A 1 176 ? 4.221 -9.821 -10.034 1.00 88.00 176 LEU A O 1
ATOM 1261 N N . VAL A 1 177 ? 6.264 -9.753 -10.976 1.00 87.44 177 VAL A N 1
ATOM 1262 C CA . VAL A 1 177 ? 7.009 -10.007 -9.735 1.00 87.44 177 VAL A CA 1
ATOM 1263 C C . VAL A 1 177 ? 6.905 -8.793 -8.820 1.00 87.44 177 VAL A C 1
ATOM 1265 O O . VAL A 1 177 ? 6.548 -8.944 -7.653 1.00 87.44 177 VAL A O 1
ATOM 1268 N N . SER A 1 178 ? 7.132 -7.591 -9.351 1.00 87.50 178 SER A N 1
ATOM 1269 C CA . SER A 1 178 ? 7.062 -6.347 -8.578 1.00 87.50 178 SER A CA 1
ATOM 1270 C C . SER A 1 178 ? 5.653 -6.097 -8.036 1.00 87.50 178 SER A C 1
ATOM 1272 O O . SER A 1 178 ? 5.490 -5.868 -6.840 1.00 87.50 178 SER A O 1
ATOM 1274 N N . ALA A 1 179 ? 4.618 -6.256 -8.866 1.00 90.69 179 ALA A N 1
ATOM 1275 C CA . ALA A 1 179 ? 3.219 -6.150 -8.457 1.00 90.69 179 ALA A CA 1
ATOM 1276 C C . ALA A 1 179 ? 2.858 -7.159 -7.355 1.00 90.69 179 ALA A C 1
ATOM 1278 O O . ALA A 1 179 ? 2.174 -6.812 -6.390 1.00 90.69 179 ALA A O 1
ATOM 1279 N N . LEU A 1 180 ? 3.337 -8.403 -7.462 1.00 91.81 180 LEU A N 1
ATOM 1280 C CA . LEU A 1 180 ? 3.084 -9.449 -6.470 1.00 91.81 180 LEU A CA 1
ATOM 1281 C C . LEU A 1 180 ? 3.771 -9.153 -5.134 1.00 91.81 180 LEU A C 1
ATOM 1283 O O . LEU A 1 180 ? 3.152 -9.321 -4.084 1.00 91.81 180 LEU A O 1
ATOM 1287 N N . VAL A 1 181 ? 5.013 -8.660 -5.161 1.00 90.69 181 VAL A N 1
ATOM 1288 C CA . VAL A 1 181 ? 5.730 -8.227 -3.952 1.00 90.69 181 VAL A CA 1
ATOM 1289 C C . VAL A 1 181 ? 5.006 -7.057 -3.288 1.00 90.69 181 VAL A C 1
ATOM 1291 O O . VAL A 1 181 ? 4.748 -7.122 -2.088 1.00 90.69 181 VAL A O 1
ATOM 1294 N N . ILE A 1 182 ? 4.616 -6.033 -4.056 1.00 91.88 182 ILE A N 1
ATOM 1295 C CA . ILE A 1 182 ? 3.853 -4.880 -3.553 1.00 91.88 182 ILE A CA 1
ATOM 1296 C C . ILE A 1 182 ? 2.552 -5.357 -2.895 1.00 91.88 182 ILE A C 1
ATOM 1298 O O . ILE A 1 182 ? 2.305 -5.064 -1.727 1.00 91.88 182 ILE A O 1
ATOM 1302 N N . GLY A 1 183 ? 1.751 -6.159 -3.601 1.00 92.19 183 GLY A N 1
ATOM 1303 C CA . GLY A 1 183 ? 0.483 -6.673 -3.086 1.00 92.19 183 GLY A CA 1
ATOM 1304 C C . GLY A 1 183 ? 0.635 -7.507 -1.812 1.00 92.19 183 GLY A C 1
ATOM 1305 O O . GLY A 1 183 ? -0.150 -7.347 -0.877 1.00 92.19 183 GLY A O 1
ATOM 1306 N N . LEU A 1 184 ? 1.659 -8.364 -1.731 1.00 94.12 184 LEU A N 1
ATOM 1307 C CA . LEU A 1 184 ? 1.894 -9.220 -0.565 1.00 94.12 184 LEU A CA 1
ATOM 1308 C C . LEU A 1 184 ? 2.386 -8.425 0.652 1.00 94.12 184 LEU A C 1
ATOM 1310 O O . LEU A 1 184 ? 1.924 -8.660 1.773 1.00 94.12 184 LEU A O 1
ATOM 1314 N N . VAL A 1 185 ? 3.290 -7.465 0.437 1.00 93.88 185 VAL A N 1
ATOM 1315 C CA . VAL A 1 185 ? 3.769 -6.552 1.484 1.00 93.88 185 VAL A CA 1
ATOM 1316 C C . VAL A 1 185 ? 2.603 -5.721 2.018 1.00 93.88 185 VAL A C 1
ATOM 1318 O O . VAL A 1 185 ? 2.390 -5.677 3.232 1.00 93.88 185 VAL A O 1
ATOM 1321 N N . THR A 1 186 ? 1.779 -5.158 1.130 1.00 93.25 186 THR A N 1
ATOM 1322 C CA . THR A 1 186 ? 0.579 -4.400 1.503 1.00 93.25 186 THR A CA 1
ATOM 1323 C C . THR A 1 186 ? -0.450 -5.259 2.226 1.00 93.25 186 THR A C 1
ATOM 1325 O O . THR A 1 186 ? -1.007 -4.815 3.229 1.00 93.25 186 THR A O 1
ATOM 1328 N N . PHE A 1 187 ? -0.683 -6.496 1.782 1.00 94.81 187 PHE A N 1
ATOM 1329 C CA . PHE A 1 187 ? -1.568 -7.4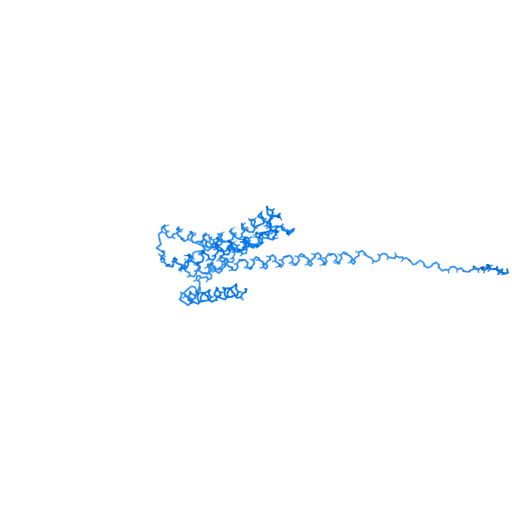46 2.460 1.00 94.81 187 PHE A CA 1
ATOM 1330 C C . PHE A 1 187 ? -1.126 -7.683 3.912 1.00 94.81 187 PHE A C 1
ATOM 1332 O O . PHE A 1 187 ? -1.931 -7.567 4.844 1.00 94.81 187 PHE A O 1
ATOM 1339 N N . GLY A 1 188 ? 0.161 -7.987 4.109 1.00 93.62 188 GLY A N 1
ATOM 1340 C CA . GLY A 1 188 ? 0.730 -8.259 5.425 1.00 93.62 188 GLY A CA 1
ATOM 1341 C C . GLY A 1 188 ? 0.667 -7.037 6.336 1.00 93.62 188 GLY A C 1
ATOM 1342 O O . GLY A 1 188 ? 0.133 -7.116 7.445 1.00 93.62 188 GLY A O 1
ATOM 1343 N N . LEU A 1 189 ? 1.143 -5.890 5.844 1.00 92.12 189 LEU A N 1
ATOM 1344 C CA . LEU A 1 189 ? 1.132 -4.637 6.593 1.00 92.12 189 LEU A CA 1
ATOM 1345 C C . LEU A 1 189 ? -0.290 -4.198 6.928 1.00 92.12 189 LEU A C 1
ATOM 1347 O O . LEU A 1 189 ? -0.560 -3.927 8.090 1.00 92.12 189 LEU A O 1
ATOM 1351 N N . SER A 1 190 ? -1.227 -4.213 5.982 1.00 90.75 190 SER A N 1
ATOM 1352 C CA . SER A 1 190 ? -2.621 -3.823 6.240 1.00 90.75 190 SER A CA 1
ATOM 1353 C C . SER A 1 190 ? -3.283 -4.726 7.285 1.00 90.75 190 SER A C 1
ATOM 1355 O O . SER A 1 190 ? -3.974 -4.239 8.179 1.00 90.75 190 SER A O 1
ATOM 1357 N N . THR A 1 191 ? -3.019 -6.037 7.242 1.00 90.25 191 THR A N 1
ATOM 1358 C CA . THR A 1 191 ? -3.518 -6.982 8.256 1.00 90.25 191 THR A CA 1
ATOM 1359 C C . THR A 1 191 ? -2.975 -6.635 9.646 1.00 90.25 191 THR A C 1
ATOM 1361 O O . THR A 1 191 ? -3.741 -6.531 10.606 1.00 90.25 191 THR A O 1
ATOM 1364 N N . ILE A 1 192 ? -1.664 -6.394 9.757 1.00 90.00 192 ILE A N 1
ATOM 1365 C CA . ILE A 1 192 ? -1.020 -5.957 11.006 1.00 90.00 192 ILE A CA 1
ATOM 1366 C C . ILE A 1 192 ? -1.563 -4.591 11.444 1.00 90.00 192 ILE A C 1
ATOM 1368 O O . ILE A 1 192 ? -1.835 -4.394 12.625 1.00 90.00 192 ILE A O 1
ATOM 1372 N N . GLY A 1 193 ? -1.788 -3.674 10.505 1.00 88.44 193 GLY A N 1
ATOM 1373 C CA . GLY A 1 193 ? -2.332 -2.339 10.727 1.00 88.44 193 GLY A CA 1
ATOM 1374 C C . GLY A 1 193 ? -3.687 -2.386 11.416 1.00 88.44 193 GLY A C 1
ATOM 1375 O O . GLY A 1 193 ? -3.863 -1.722 12.432 1.00 88.44 193 GLY A O 1
ATOM 1376 N N . VAL A 1 194 ? -4.608 -3.245 10.969 1.00 87.94 194 VAL A N 1
ATOM 1377 C CA . VAL A 1 194 ? -5.907 -3.429 11.645 1.00 87.94 194 VAL A CA 1
ATOM 1378 C C . VAL A 1 194 ? -5.731 -3.950 13.076 1.00 87.94 194 VAL A C 1
ATOM 1380 O O . VAL A 1 194 ? -6.394 -3.472 14.002 1.00 87.94 194 VAL A O 1
ATOM 1383 N N . LEU A 1 195 ? -4.839 -4.925 13.277 1.00 85.75 195 LEU A N 1
ATOM 1384 C CA . LEU A 1 195 ? -4.591 -5.529 14.590 1.00 85.75 195 LEU A CA 1
ATOM 1385 C C . LEU A 1 195 ? -3.945 -4.539 15.572 1.00 85.75 195 LEU A C 1
ATOM 1387 O O . LEU A 1 195 ? -4.341 -4.489 16.739 1.00 85.75 195 LEU A O 1
ATOM 1391 N N . LEU A 1 196 ? -2.990 -3.734 15.099 1.00 84.94 196 LEU A N 1
ATOM 1392 C CA . LEU A 1 196 ? -2.365 -2.656 15.865 1.00 84.94 196 LEU A CA 1
ATOM 1393 C C . LEU A 1 196 ? -3.354 -1.519 16.122 1.00 84.94 196 LEU A C 1
ATOM 1395 O O . LEU A 1 196 ? -3.460 -1.048 17.251 1.00 84.94 196 LEU A O 1
ATOM 1399 N N . GLY A 1 197 ? -4.141 -1.138 15.116 1.00 82.00 197 GLY A N 1
ATOM 1400 C CA . GLY A 1 197 ? -5.194 -0.135 15.226 1.00 82.00 197 GLY A CA 1
ATOM 1401 C C . GLY A 1 197 ? -6.159 -0.454 16.363 1.00 82.00 197 GLY A C 1
ATOM 1402 O O . GLY A 1 197 ? -6.457 0.422 17.167 1.00 82.00 197 GLY A O 1
ATOM 1403 N N . ARG A 1 198 ? -6.543 -1.727 16.536 1.00 79.44 198 ARG A N 1
ATOM 1404 C CA . ARG A 1 198 ? -7.365 -2.163 17.679 1.00 79.44 198 ARG A CA 1
ATOM 1405 C C . ARG A 1 198 ? -6.719 -1.865 19.032 1.00 79.44 198 ARG A C 1
ATOM 1407 O O . ARG A 1 198 ? -7.415 -1.494 19.972 1.00 79.44 198 ARG A O 1
ATOM 1414 N N . ALA A 1 199 ? -5.415 -2.102 19.162 1.00 74.75 199 ALA A N 1
ATOM 1415 C CA . ALA A 1 199 ? -4.695 -1.889 20.416 1.00 74.75 199 ALA A CA 1
ATOM 1416 C C . ALA A 1 199 ? -4.524 -0.393 20.724 1.00 74.75 199 ALA A C 1
ATOM 1418 O O . ALA A 1 199 ? -4.565 0.012 21.884 1.00 74.75 199 ALA A O 1
ATOM 1419 N N . VAL A 1 200 ? -4.366 0.422 19.681 1.00 71.81 200 VAL A N 1
ATOM 1420 C CA . VAL A 1 200 ? -4.067 1.853 19.785 1.00 71.81 200 VAL A CA 1
ATOM 1421 C C . VAL A 1 200 ? -5.341 2.722 19.810 1.00 71.81 200 VAL A C 1
ATOM 1423 O O . VAL A 1 200 ? -5.347 3.797 20.410 1.00 71.81 200 VAL A O 1
ATOM 1426 N N . GLY A 1 201 ? -6.453 2.249 19.242 1.00 69.94 201 GLY A N 1
ATOM 1427 C CA . GLY A 1 201 ? -7.739 2.956 19.171 1.00 69.94 201 GLY A CA 1
ATOM 1428 C C . GLY A 1 201 ? -8.289 3.450 20.518 1.00 69.94 201 GLY A C 1
ATOM 1429 O O . GLY A 1 201 ? -8.653 4.625 20.612 1.00 69.94 201 GLY A O 1
ATOM 1430 N N . PRO A 1 202 ? -8.285 2.634 21.594 1.00 67.44 202 PRO A N 1
ATOM 1431 C CA . PRO A 1 202 ? -8.706 3.072 22.927 1.00 67.44 202 PRO A CA 1
ATOM 1432 C C . PRO A 1 202 ? -7.840 4.196 23.517 1.00 67.44 202 PRO A C 1
ATOM 1434 O O . PRO A 1 202 ? -8.325 4.962 24.346 1.00 67.44 202 PRO A O 1
ATOM 1437 N N . LEU A 1 203 ? -6.573 4.296 23.099 1.00 64.00 203 LEU A N 1
ATOM 1438 C CA . LEU A 1 203 ? -5.597 5.257 23.619 1.00 64.00 203 LEU A CA 1
ATOM 1439 C C . LEU A 1 203 ? -5.596 6.579 22.829 1.00 64.00 203 LEU A C 1
ATOM 1441 O O . LEU A 1 203 ? -5.335 7.638 23.393 1.00 64.00 203 LEU A O 1
ATOM 1445 N N . LEU A 1 204 ? -5.915 6.528 21.529 1.00 60.44 204 LEU A N 1
ATOM 1446 C CA . LEU A 1 204 ? -5.816 7.660 20.598 1.00 60.44 204 LEU A CA 1
ATOM 1447 C C . LEU A 1 204 ? -7.159 8.291 20.184 1.00 60.44 204 LEU A C 1
ATOM 1449 O O . LEU A 1 204 ? -7.158 9.370 19.588 1.00 60.44 204 LEU A O 1
ATOM 1453 N N . GLY A 1 205 ? -8.296 7.660 20.501 1.00 57.25 205 GLY A N 1
ATOM 1454 C CA . GLY A 1 205 ? -9.591 7.875 19.834 1.00 57.25 205 GLY A CA 1
ATOM 1455 C C . GLY A 1 205 ? -10.152 9.305 19.744 1.00 57.25 205 GLY A C 1
ATOM 1456 O O . GLY A 1 205 ? -10.955 9.565 18.856 1.00 57.25 205 GLY A O 1
ATOM 1457 N N . ARG A 1 206 ? -9.740 10.256 20.596 1.00 56.59 206 ARG A N 1
ATOM 1458 C CA . ARG A 1 206 ? -10.135 11.680 20.459 1.00 56.59 206 ARG A CA 1
ATOM 1459 C C . ARG A 1 206 ? -9.025 12.603 19.965 1.00 56.59 206 ARG A C 1
ATOM 1461 O O . ARG A 1 206 ? -9.324 13.592 19.306 1.00 56.59 206 ARG A O 1
ATOM 1468 N N . TRP A 1 207 ? -7.764 12.297 20.256 1.00 61.88 207 TRP A N 1
ATOM 1469 C CA . TRP A 1 207 ? -6.642 13.179 19.923 1.00 61.88 207 TRP A CA 1
ATOM 1470 C C . TRP A 1 207 ? -6.118 12.939 18.506 1.00 61.88 207 TRP A C 1
ATOM 1472 O O . TRP A 1 207 ? -5.778 13.895 17.814 1.00 61.88 207 TRP A O 1
ATOM 1482 N N . ALA A 1 208 ? -6.115 11.688 18.037 1.00 62.91 208 ALA A N 1
ATOM 1483 C CA . ALA A 1 208 ? -5.586 11.352 16.716 1.00 62.91 208 ALA A CA 1
ATOM 1484 C C . ALA A 1 208 ? -6.423 11.926 15.567 1.00 62.91 208 ALA A C 1
ATOM 1486 O O . ALA A 1 208 ? -5.855 12.407 14.591 1.00 62.91 208 ALA A O 1
ATOM 1487 N N . VAL A 1 209 ? -7.755 11.945 15.698 1.00 56.81 209 VAL A N 1
ATOM 1488 C CA . VAL A 1 209 ? -8.644 12.515 14.670 1.00 56.81 209 VAL A CA 1
ATOM 1489 C C . VAL A 1 209 ? -8.437 14.030 14.548 1.00 56.81 209 VAL A C 1
ATOM 1491 O O . VAL A 1 209 ? -8.318 14.549 13.442 1.00 56.81 209 VAL A O 1
ATOM 1494 N N . GLY A 1 210 ? -8.317 14.737 15.679 1.00 60.94 210 GLY A N 1
ATOM 1495 C CA . GLY A 1 210 ? -8.086 16.184 15.689 1.00 60.94 210 GLY A CA 1
ATOM 1496 C C . GLY A 1 210 ? -6.714 16.577 15.134 1.00 60.94 210 GLY A C 1
ATOM 1497 O O . GLY A 1 210 ? -6.621 17.464 14.290 1.00 60.94 210 GLY A O 1
ATOM 1498 N N . ILE A 1 211 ? -5.649 15.889 15.558 1.00 70.06 211 ILE A N 1
ATOM 1499 C CA . ILE A 1 211 ? -4.280 16.174 15.098 1.00 70.06 211 ILE A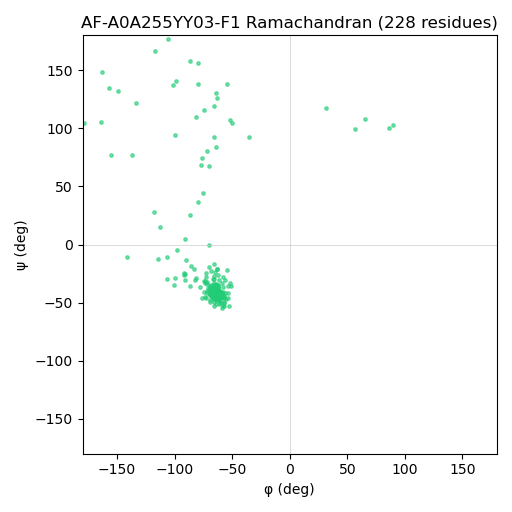 CA 1
ATOM 1500 C C . ILE A 1 211 ? -4.114 15.813 13.616 1.00 70.06 211 ILE A C 1
ATOM 1502 O O . ILE A 1 211 ? -3.507 16.579 12.869 1.00 70.06 211 ILE A O 1
ATOM 1506 N N . GLY A 1 212 ? -4.692 14.690 13.176 1.00 61.88 212 GLY A N 1
ATOM 1507 C CA . GLY A 1 212 ? -4.667 14.269 11.775 1.00 61.88 212 GLY A CA 1
ATOM 1508 C C . GLY A 1 212 ? -5.372 15.263 10.851 1.00 61.88 212 GLY A C 1
ATOM 1509 O O . GLY A 1 212 ? -4.796 15.668 9.844 1.00 61.88 212 GLY A O 1
ATOM 1510 N N . GLY A 1 213 ? -6.571 15.727 11.225 1.00 59.19 213 GLY A N 1
ATOM 1511 C CA . GLY A 1 213 ? -7.319 16.716 10.441 1.00 59.19 213 GLY A CA 1
ATOM 1512 C C . GLY A 1 213 ? -6.602 18.066 10.332 1.00 59.19 213 GLY A C 1
ATOM 1513 O O . GLY A 1 213 ? -6.490 18.622 9.240 1.00 59.19 213 GLY A O 1
ATOM 1514 N N . VAL A 1 214 ? -6.048 18.567 11.442 1.00 74.75 214 VAL A N 1
ATOM 1515 C CA . VAL A 1 214 ? -5.270 19.819 11.451 1.00 74.75 214 VAL A CA 1
ATOM 1516 C C . VAL A 1 214 ? -3.988 19.683 10.624 1.00 74.75 214 VAL A C 1
ATOM 1518 O O . VAL A 1 214 ? -3.662 20.580 9.847 1.00 74.75 214 VAL A O 1
ATOM 1521 N N . GLY A 1 215 ? -3.283 18.553 10.733 1.00 69.62 215 GLY A N 1
ATOM 1522 C CA . GLY A 1 215 ? -2.102 18.263 9.919 1.00 69.62 215 GLY A CA 1
ATOM 1523 C C . GLY A 1 215 ? -2.410 18.239 8.420 1.00 69.62 215 GLY A C 1
ATOM 1524 O O . GLY A 1 215 ? -1.674 18.841 7.639 1.00 69.62 215 GLY A O 1
ATOM 1525 N N . LEU A 1 216 ? -3.530 17.622 8.024 1.00 67.31 216 LEU A N 1
ATOM 1526 C CA . LEU A 1 216 ? -3.981 17.596 6.630 1.00 67.31 216 LEU A CA 1
ATOM 1527 C C . LEU A 1 216 ? -4.323 18.996 6.107 1.00 67.31 216 LEU A C 1
ATOM 1529 O O . LEU A 1 216 ? -3.903 19.355 5.008 1.00 67.31 216 LEU A O 1
ATOM 1533 N N . MET A 1 217 ? -5.035 19.808 6.897 1.00 72.50 217 MET A N 1
ATOM 1534 C CA . MET A 1 217 ? -5.352 21.192 6.525 1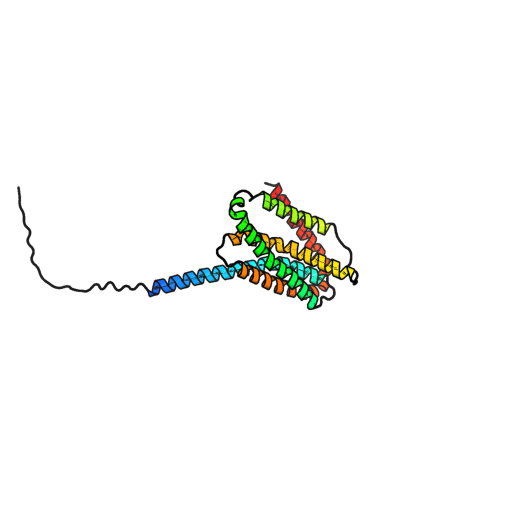.00 72.50 217 MET A CA 1
ATOM 1535 C C . MET A 1 217 ? -4.085 22.025 6.315 1.00 72.50 217 MET A C 1
ATOM 1537 O O . MET A 1 217 ? -3.992 22.764 5.335 1.00 72.50 217 MET A O 1
ATOM 1541 N N . LEU A 1 218 ? -3.085 21.888 7.192 1.00 77.62 218 LEU A N 1
ATOM 1542 C CA . LEU A 1 218 ? -1.811 22.599 7.064 1.00 77.62 218 LEU A CA 1
ATOM 1543 C C . LEU A 1 218 ? -1.009 22.134 5.842 1.00 77.62 218 LEU A C 1
ATOM 1545 O O . LEU A 1 218 ? -0.479 22.970 5.109 1.00 77.62 218 LEU A O 1
ATOM 1549 N N . LEU A 1 219 ? -0.941 20.823 5.595 1.00 75.75 219 LEU A N 1
ATOM 1550 C CA . LEU A 1 219 ? -0.230 20.269 4.443 1.00 75.75 219 LEU A CA 1
ATOM 1551 C C . LEU A 1 219 ? -0.888 20.695 3.123 1.00 75.75 219 LEU A C 1
ATOM 1553 O O . LEU A 1 219 ? -0.198 21.187 2.231 1.00 75.75 219 LEU A O 1
ATOM 1557 N N . GLY A 1 220 ? -2.217 20.588 3.028 1.00 68.25 220 GLY A N 1
ATOM 1558 C CA . GLY A 1 220 ? -2.980 21.032 1.860 1.00 68.25 220 GLY A CA 1
ATOM 1559 C C . GLY A 1 220 ? -2.826 22.532 1.602 1.00 68.25 220 GLY A C 1
ATOM 1560 O O . GLY A 1 220 ? -2.556 22.940 0.475 1.00 68.25 220 GLY A O 1
ATOM 1561 N N . THR A 1 221 ? -2.886 23.353 2.657 1.00 81.81 221 THR A N 1
ATOM 1562 C CA . THR A 1 221 ? -2.660 24.806 2.556 1.00 81.81 221 THR A CA 1
ATOM 1563 C C . THR A 1 221 ? -1.249 25.124 2.057 1.00 81.81 221 THR A C 1
ATOM 1565 O O . THR A 1 221 ? -1.077 25.996 1.207 1.00 81.81 221 THR A O 1
ATOM 1568 N N . LYS A 1 222 ? -0.227 24.400 2.530 1.00 79.56 222 LYS A N 1
ATOM 1569 C CA . LYS A 1 222 ? 1.161 24.590 2.086 1.00 79.56 222 LYS A CA 1
ATOM 1570 C C . LYS A 1 222 ? 1.333 24.284 0.595 1.00 79.56 222 LYS A C 1
ATOM 1572 O O . LYS A 1 222 ? 1.963 25.070 -0.108 1.00 79.56 222 LYS A O 1
ATOM 1577 N N . ILE A 1 223 ? 0.761 23.177 0.119 1.00 77.88 223 ILE A N 1
ATOM 1578 C CA . ILE A 1 223 ? 0.817 22.785 -1.298 1.00 77.88 223 ILE A CA 1
ATOM 1579 C C . ILE A 1 223 ? 0.107 23.829 -2.168 1.00 77.88 223 ILE A C 1
ATOM 1581 O O . ILE A 1 223 ? 0.646 24.228 -3.200 1.00 77.88 223 ILE A O 1
ATOM 1585 N N . LEU A 1 224 ? -1.057 24.313 -1.720 1.00 75.44 224 LEU A N 1
ATOM 1586 C CA . LEU A 1 224 ? -1.845 25.331 -2.413 1.00 75.44 224 LEU A CA 1
ATOM 1587 C C . LEU A 1 224 ? -1.071 26.650 -2.562 1.00 75.44 224 LEU A C 1
ATOM 1589 O O . LEU A 1 224 ? -1.015 27.208 -3.653 1.00 75.44 224 LEU A O 1
ATOM 1593 N N . ILE A 1 225 ? -0.416 27.118 -1.494 1.00 82.69 225 ILE A N 1
ATOM 1594 C CA . ILE A 1 225 ? 0.414 28.334 -1.530 1.00 82.69 225 ILE A CA 1
ATOM 1595 C C . ILE A 1 225 ? 1.637 28.146 -2.438 1.00 82.69 225 ILE A C 1
ATOM 1597 O O . ILE A 1 225 ? 1.987 29.060 -3.179 1.00 82.69 225 ILE A O 1
ATOM 1601 N N . GLN A 1 226 ? 2.276 26.972 -2.417 1.00 76.19 226 GLN A N 1
ATOM 1602 C CA . GLN A 1 226 ? 3.427 26.688 -3.281 1.00 76.19 226 GLN A CA 1
ATOM 1603 C C . GLN A 1 226 ? 3.071 26.652 -4.771 1.00 76.19 226 GLN A C 1
ATOM 1605 O O . GLN A 1 226 ? 3.927 26.988 -5.579 1.00 76.19 226 GLN A O 1
ATOM 1610 N N . HIS A 1 227 ? 1.839 26.279 -5.126 1.00 64.81 227 HIS A N 1
ATOM 1611 C CA . HIS A 1 227 ? 1.394 26.206 -6.523 1.00 64.81 227 HIS A CA 1
ATOM 1612 C C . HIS A 1 227 ? 0.731 27.492 -7.039 1.00 64.81 227 HIS A C 1
ATOM 1614 O O . HIS A 1 227 ? 0.731 27.719 -8.240 1.00 64.81 227 HIS A O 1
ATOM 1620 N N . LEU A 1 228 ? 0.161 28.333 -6.167 1.00 67.69 228 LEU A N 1
ATOM 1621 C CA . LEU A 1 228 ? -0.391 29.649 -6.543 1.00 67.69 228 LEU A CA 1
ATOM 1622 C C . LEU A 1 228 ? 0.636 30.791 -6.458 1.00 67.69 228 LEU A C 1
ATOM 1624 O O . LEU A 1 228 ? 0.361 31.892 -6.927 1.00 67.69 228 LEU A O 1
ATOM 1628 N N . GLY A 1 229 ? 1.783 30.559 -5.812 1.00 57.06 229 GLY A N 1
ATOM 1629 C CA . GLY A 1 229 ? 2.861 31.538 -5.629 1.00 57.06 229 GLY A CA 1
ATOM 1630 C C . GLY A 1 229 ? 3.942 31.540 -6.720 1.00 57.06 229 GLY A C 1
ATOM 1631 O O . GLY A 1 229 ? 4.931 32.258 -6.575 1.00 57.06 229 GLY A O 1
ATOM 1632 N N . THR A 1 230 ? 3.761 30.742 -7.772 1.00 48.62 230 THR A N 1
ATOM 1633 C CA . THR A 1 230 ? 4.550 30.697 -9.019 1.00 48.62 230 THR A CA 1
ATOM 1634 C C . THR A 1 230 ? 3.657 31.073 -10.186 1.00 48.62 230 THR A C 1
ATOM 1636 O O . THR A 1 230 ? 4.088 31.908 -11.008 1.00 48.62 230 THR A O 1
#

Secondary structure (DSSP, 8-state):
----------------------TTHHHHHHHHHHHHHHHHHHHHHHHHHHHHHHHHHHHHHHHHHHHHSSS--HHHHHHHHHHHHHHHHHHHHHHHHHHHHTTTTTTT-HHHHHHHHHHHHHHHHHHHHHT------SSHHHHHHHHHHHHHHHHHHTHHHHHHHHHHTTS-S-HHHHHHHHHHHHHHHHHHHHHHHHHHHHHHTTHHHHHHHHHHHHHHHHHHHHHH--

pLDDT: mean 71.8, std 15.41, range [34.47, 94.81]